Protein AF-0000000072193624 (afdb_homodimer)

InterPro domains:
  IPR036388 Winged helix-like DNA-binding domain superfamily [G3DSA:1.10.10.10] (18-71)
  IPR040523 Siroheme decarboxylase , AsnC-like ligand binding domain [PF17805] (77-156)
  IPR050684 Transcriptional regulator Lrp/AsnC/Siroheme decarboxylase [PTHR43413] (16-146)
  IPR053429 Siroheme decarboxylase AHBA-like [NF040708] (21-163)
  IPR053953 Siroheme decarboxylase NirL-like, HTH domain [PF22451] (21-67)

Solvent-accessible surface area (backbone atoms only — not comparable to full-atom values): 18318 Å² total; per-residue (Å²): 136,82,77,71,76,76,77,68,60,80,75,72,70,79,72,75,78,50,71,66,52,30,52,49,53,47,41,32,43,72,58,44,60,93,53,66,41,32,34,47,53,50,4,62,76,70,74,45,56,34,69,54,42,45,48,48,52,51,48,36,37,74,69,44,42,34,65,41,48,24,43,40,65,34,49,63,82,73,49,33,40,55,31,42,34,33,25,60,65,54,79,94,45,38,69,61,49,51,51,58,54,65,68,36,87,33,44,22,38,30,32,35,29,74,50,84,55,23,38,40,34,32,41,46,24,75,34,71,65,53,42,52,50,52,52,51,48,51,22,67,74,70,70,44,69,68,50,75,36,46,58,78,41,82,77,45,82,52,83,71,71,81,60,66,136,136,82,77,72,79,75,76,69,61,82,75,71,68,81,72,75,78,49,71,67,53,30,53,48,52,48,40,32,42,72,58,43,61,93,54,67,41,34,34,47,52,49,5,60,76,70,74,45,55,35,67,56,41,44,49,49,53,53,47,37,37,74,70,47,43,35,64,41,48,22,42,39,65,34,50,62,83,72,48,35,41,56,32,42,34,32,26,63,66,54,78,93,44,38,68,62,50,50,52,56,52,66,69,36,86,33,44,22,36,30,32,35,31,72,50,84,55,24,38,38,34,32,41,46,23,75,34,71,67,54,41,52,51,52,52,51,48,52,23,68,75,69,70,44,67,68,48,75,36,46,58,78,41,84,75,43,81,51,83,72,72,81,59,65,135

Organism: NCBI:txid901

Radius of gyration: 22.23 Å; Cα contacts (8 Å, |Δi|>4): 524; chains: 2; bounding box: 54×54×79 Å

Nearest PDB structures (foldseek):
  4un1-assembly2_C  TM=6.812E-01  e=2.128E-21  Desulfovibrio desulfuricans
  4ch7-assembly1_A  TM=7.250E-01  e=1.194E-10  Hydrogenobacter thermophilus TK-6
  4czc-assembly1_A  TM=7.190E-01  e=9.393E-10  Hydrogenobacter thermophilus TK-6
  2w29-assembly1_B  TM=8.622E-01  e=6.187E-08  Mycobacterium tuberculosis H37Rv
  2w25-assembly1_B  TM=8.671E-01  e=1.394E-07  Mycobacterium tuberculosis H37Rv

Structure (mmCIF, N/CA/C/O backbone):
data_AF-0000000072193624-model_v1
#
loop_
_entity.id
_entity.type
_entity.pdbx_description
1 polymer 'siroheme decarboxylase'
#
loop_
_atom_site.group_PDB
_atom_site.id
_atom_site.type_symbol
_atom_site.label_atom_id
_atom_site.label_alt_id
_atom_site.label_comp_id
_atom_site.label_asym_id
_atom_site.label_entity_id
_atom_site.label_seq_id
_atom_site.pdbx_PDB_ins_code
_atom_site.Cartn_x
_atom_site.Cartn_y
_atom_site.Cartn_z
_atom_site.occupancy
_atom_site.B_iso_or_equiv
_atom_site.auth_seq_id
_atom_site.auth_comp_id
_atom_site.auth_asym_id
_atom_site.auth_atom_id
_atom_site.pdbx_PDB_model_num
ATOM 1 N N . MET A 1 1 ? -27.578 -12.141 42.188 1 27.95 1 MET A N 1
ATOM 2 C CA . MET A 1 1 ? -27.297 -12.5 40.781 1 27.95 1 MET A CA 1
ATOM 3 C C . MET A 1 1 ? -27.266 -11.266 39.906 1 27.95 1 MET A C 1
ATOM 5 O O . MET A 1 1 ? -28.312 -10.734 39.531 1 27.95 1 MET A O 1
ATOM 9 N N . THR A 1 2 ? -26.578 -10.234 40.094 1 29.28 2 THR A N 1
ATOM 10 C CA . THR A 1 2 ? -26.656 -8.844 39.656 1 29.28 2 THR A CA 1
ATOM 11 C C . THR A 1 2 ? -26.281 -8.727 38.156 1 29.28 2 THR A C 1
ATOM 13 O O . THR A 1 2 ? -25.203 -9.164 37.75 1 29.28 2 THR A O 1
ATOM 16 N N . ASP A 1 3 ? -27.297 -8.664 37.219 1 24.66 3 ASP A N 1
ATOM 17 C CA . ASP A 1 3 ? -27.297 -8.531 35.75 1 24.66 3 ASP A CA 1
ATOM 18 C C . ASP A 1 3 ? -26.5 -7.309 35.312 1 24.66 3 ASP A C 1
ATOM 20 O O . ASP A 1 3 ? -26.812 -6.18 35.719 1 24.66 3 ASP A O 1
ATOM 24 N N . ALA A 1 4 ? -25.25 -7.391 35.344 1 33.31 4 ALA A N 1
ATOM 25 C CA . ALA A 1 4 ? -24.531 -6.203 34.875 1 33.31 4 ALA A CA 1
ATOM 26 C C . ALA A 1 4 ? -25.078 -5.727 33.531 1 33.31 4 ALA A C 1
ATOM 28 O O . ALA A 1 4 ? -25.219 -6.52 32.594 1 33.31 4 ALA A O 1
ATOM 29 N N . PRO A 1 5 ? -25.859 -4.582 33.469 1 32.72 5 PRO A N 1
ATOM 30 C CA . PRO A 1 5 ? -26.453 -4.18 32.219 1 32.72 5 PRO A CA 1
ATOM 31 C C . PRO A 1 5 ? -25.422 -4.066 31.094 1 32.72 5 PRO A C 1
ATOM 33 O O . PRO A 1 5 ? -24.25 -3.789 31.359 1 32.72 5 PRO A O 1
ATOM 36 N N . GLU A 1 6 ? -25.406 -4.938 30.141 1 31.12 6 GLU A N 1
ATOM 37 C CA . GLU A 1 6 ? -24.594 -4.898 28.922 1 31.12 6 GLU A CA 1
ATOM 38 C C . GLU A 1 6 ? -24.609 -3.508 28.297 1 31.12 6 GLU A C 1
ATOM 40 O O . GLU A 1 6 ? -25.688 -2.996 27.938 1 31.12 6 GLU A O 1
ATOM 45 N N . TYR A 1 7 ? -24.062 -2.486 28.891 1 29.36 7 TYR A N 1
ATOM 46 C CA . TYR A 1 7 ? -24.031 -1.152 28.297 1 29.36 7 TYR A CA 1
ATOM 47 C C . TYR A 1 7 ? -23.672 -1.221 26.812 1 29.36 7 TYR A C 1
ATOM 49 O O . TYR A 1 7 ? -22.484 -1.313 26.469 1 29.36 7 TYR A O 1
ATOM 57 N N . CYS A 1 8 ? -24.281 -2.107 26.062 1 29.52 8 CYS A N 1
ATOM 58 C CA . CYS A 1 8 ? -24.172 -1.96 24.625 1 29.52 8 CYS A CA 1
ATOM 59 C C . CYS A 1 8 ? -24.438 -0.523 24.203 1 29.52 8 CYS A C 1
ATOM 61 O O . CYS A 1 8 ? -25.594 -0.084 24.188 1 29.52 8 CYS A O 1
ATOM 63 N N . GLY A 1 9 ? -23.812 0.421 24.703 1 32.12 9 GLY A N 1
ATOM 64 C CA . GLY A 1 9 ? -24.203 1.751 24.266 1 32.12 9 GLY A CA 1
ATOM 65 C C . GLY A 1 9 ? -24.5 1.819 22.781 1 32.12 9 GLY A C 1
ATOM 66 O O . GLY A 1 9 ? -24.156 0.907 22.031 1 32.12 9 GLY A O 1
ATOM 67 N N . PRO A 1 10 ? -25.5 2.605 22.375 1 34.38 10 PRO A N 1
ATOM 68 C CA . PRO A 1 10 ? -25.922 2.689 20.969 1 34.38 10 PRO A CA 1
ATOM 69 C C . PRO A 1 10 ? -24.75 2.697 20 1 34.38 10 PRO A C 1
ATOM 71 O O . PRO A 1 10 ? -23.656 3.162 20.344 1 34.38 10 PRO A O 1
ATOM 74 N N . HIS A 1 11 ? -24.312 1.604 19.391 1 34.12 11 HIS A N 1
ATOM 75 C CA . HIS A 1 11 ? -23.469 1.587 18.203 1 34.12 11 HIS A CA 1
ATOM 76 C C . HIS A 1 11 ? -23.688 2.82 17.344 1 34.12 11 HIS A C 1
ATOM 78 O O . HIS A 1 11 ? -24.688 2.904 16.625 1 34.12 11 HIS A O 1
ATOM 84 N N . THR A 1 12 ? -23.625 4.066 17.75 1 34.41 12 THR A N 1
ATOM 85 C CA . THR A 1 12 ? -23.844 5.188 16.844 1 34.41 12 THR A CA 1
ATOM 86 C C . THR A 1 12 ? -23.438 4.812 15.422 1 34.41 12 THR A C 1
ATOM 88 O O . THR A 1 12 ? -22.359 4.27 15.203 1 34.41 12 THR A O 1
ATOM 91 N N . ALA A 1 13 ? -24.266 4.527 14.445 1 38.69 13 ALA A N 1
ATOM 92 C CA . ALA A 1 13 ? -24.172 4.324 13 1 38.69 13 ALA A CA 1
ATOM 93 C C . ALA A 1 13 ? -22.938 5.023 12.438 1 38.69 13 ALA A C 1
ATOM 95 O O . ALA A 1 13 ? -22.625 6.152 12.828 1 38.69 13 ALA A O 1
ATOM 96 N N . GLN A 1 14 ? -21.734 4.395 12.219 1 52.88 14 GLN A N 1
ATOM 97 C CA . GLN A 1 14 ? -20.672 5 11.445 1 52.88 14 GLN A CA 1
ATOM 98 C C . GLN A 1 14 ? -21.203 6.098 10.523 1 52.88 14 GLN A C 1
ATOM 100 O O . GLN A 1 14 ? -22.078 5.848 9.695 1 52.88 14 GLN A O 1
ATOM 105 N N . GLU A 1 15 ? -21.422 7.238 11.023 1 64.56 15 GLU A N 1
ATOM 106 C CA . GLU A 1 15 ? -21.906 8.383 10.266 1 64.56 15 GLU A CA 1
ATOM 107 C C . GLU A 1 15 ? -21.375 8.359 8.828 1 64.56 15 GLU A C 1
ATOM 109 O O . GLU A 1 15 ? -20.219 8.008 8.594 1 64.56 15 GLU A O 1
ATOM 114 N N . ALA A 1 16 ? -22.297 8.227 7.906 1 79.81 16 ALA A N 1
ATOM 115 C C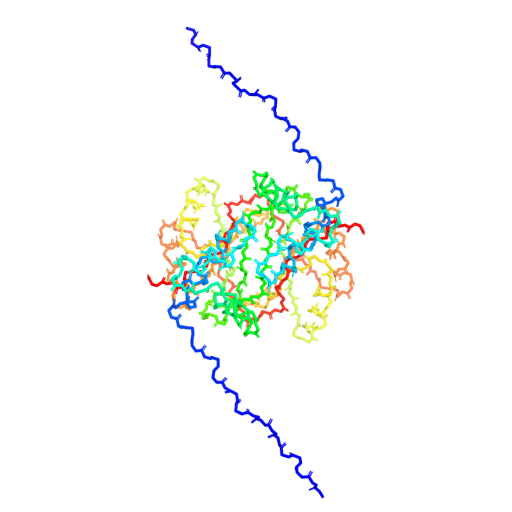A . ALA A 1 16 ? -22.031 8.305 6.473 1 79.81 16 ALA A CA 1
ATOM 116 C C . ALA A 1 16 ? -21.109 9.484 6.148 1 79.81 16 ALA A C 1
ATOM 118 O O . ALA A 1 16 ? -21.141 10.508 6.832 1 79.81 16 ALA A O 1
ATOM 119 N N . LEU A 1 17 ? -20.125 9.266 5.348 1 90.56 17 LEU A N 1
ATOM 120 C CA . LEU A 1 17 ? -19.25 10.336 4.859 1 90.56 17 LEU A CA 1
ATOM 121 C C . LEU A 1 17 ? -20.062 11.406 4.137 1 90.56 17 LEU A C 1
ATOM 123 O O . LEU A 1 17 ? -20.859 11.094 3.244 1 90.56 17 LEU A O 1
ATOM 127 N N . ASP A 1 18 ? -19.969 12.609 4.586 1 93.06 18 ASP A N 1
ATOM 128 C CA . ASP A 1 18 ? -20.625 13.672 3.828 1 93.06 18 ASP A CA 1
ATOM 129 C C . ASP A 1 18 ? -19.75 14.141 2.67 1 93.06 18 ASP A C 1
ATOM 131 O O . ASP A 1 18 ? -18.688 13.562 2.422 1 93.06 18 ASP A O 1
ATOM 135 N N . GLU A 1 19 ? -20.219 15.055 1.934 1 93.75 19 GLU A N 1
ATOM 136 C CA . GLU A 1 19 ? -19.531 15.516 0.73 1 93.75 19 GLU A CA 1
ATOM 137 C C . GLU A 1 19 ? -18.156 16.094 1.066 1 93.75 19 GLU A C 1
ATOM 139 O O . GLU A 1 19 ? -17.188 15.898 0.322 1 93.75 19 GLU A O 1
ATOM 144 N N . THR A 1 20 ? -18.078 16.828 2.133 1 95.5 20 THR A N 1
ATOM 145 C CA . THR A 1 20 ? -16.812 17.422 2.551 1 95.5 20 THR A CA 1
ATOM 146 C C . THR A 1 20 ? -15.789 16.344 2.898 1 95.5 20 THR A C 1
ATOM 148 O O . THR A 1 20 ? -14.625 16.438 2.514 1 95.5 20 THR A O 1
ATOM 151 N N . ASP A 1 21 ? -16.266 15.312 3.617 1 95.19 21 ASP A N 1
ATOM 152 C CA . ASP A 1 21 ? -15.391 14.188 3.941 1 95.19 21 ASP A CA 1
ATOM 153 C C . ASP A 1 21 ? -14.852 13.531 2.674 1 95.19 21 ASP A C 1
ATOM 155 O O . ASP A 1 21 ? -13.664 13.211 2.586 1 95.19 21 ASP A O 1
ATOM 159 N N . ARG A 1 22 ? -15.703 13.344 1.745 1 94.69 22 ARG A N 1
ATOM 160 C CA . ARG A 1 22 ? -15.32 12.68 0.504 1 94.69 22 ARG A CA 1
ATOM 161 C C . ARG A 1 22 ? -14.297 13.516 -0.266 1 94.69 22 ARG A C 1
ATOM 163 O O . ARG A 1 22 ? -13.312 12.977 -0.775 1 94.69 22 ARG A O 1
ATOM 170 N N . ARG A 1 23 ? -14.531 14.758 -0.367 1 94.69 23 ARG A N 1
ATOM 171 C CA . ARG A 1 23 ? -13.586 15.648 -1.03 1 94.69 23 ARG A CA 1
ATOM 172 C C . ARG A 1 23 ? -12.25 15.672 -0.298 1 94.69 23 ARG A C 1
ATOM 174 O O . ARG A 1 23 ? -11.188 15.664 -0.928 1 94.69 23 ARG A O 1
ATOM 181 N N . LEU A 1 24 ? -12.328 15.742 1.007 1 96.12 24 LEU A N 1
ATOM 182 C CA . LEU A 1 24 ? -11.125 15.719 1.836 1 96.12 24 LEU A CA 1
ATOM 183 C C . LEU A 1 24 ? -10.305 14.461 1.563 1 96.12 24 LEU A C 1
ATOM 185 O O . LEU A 1 24 ? -9.086 14.539 1.355 1 96.12 24 LEU A O 1
ATOM 189 N N . LEU A 1 25 ? -10.984 13.336 1.521 1 95.38 25 LEU A N 1
ATOM 190 C CA . LEU A 1 25 ? -10.312 12.062 1.285 1 95.38 25 LEU A CA 1
ATOM 191 C C . LEU A 1 25 ? -9.688 12.023 -0.103 1 95.38 25 LEU A C 1
ATOM 193 O O . LEU A 1 25 ? -8.594 11.484 -0.281 1 95.38 25 LEU A O 1
ATOM 197 N N . ASP A 1 26 ? -10.336 12.641 -1.031 1 93.75 26 ASP A N 1
ATOM 198 C CA . ASP A 1 26 ? -9.805 12.703 -2.391 1 93.75 26 ASP A CA 1
ATOM 199 C C . ASP A 1 26 ? -8.5 13.484 -2.436 1 93.75 26 ASP A C 1
ATOM 201 O O . ASP A 1 26 ? -7.555 13.086 -3.123 1 93.75 26 ASP A O 1
ATOM 205 N N . ILE A 1 27 ? -8.414 14.484 -1.726 1 92.94 27 ILE A N 1
ATOM 206 C CA . ILE A 1 27 ? -7.258 15.367 -1.751 1 92.94 27 ILE A CA 1
ATOM 207 C C . ILE A 1 27 ? -6.121 14.758 -0.941 1 92.94 27 ILE A C 1
ATOM 209 O O . ILE A 1 27 ? -4.984 14.672 -1.42 1 92.94 27 ILE A O 1
ATOM 213 N N . ILE A 1 28 ? -6.43 14.219 0.218 1 94.19 28 ILE A N 1
ATOM 214 C CA . ILE A 1 28 ? -5.391 13.883 1.184 1 94.19 28 ILE A CA 1
ATOM 215 C C . ILE A 1 28 ? -4.699 12.586 0.771 1 94.19 28 ILE A C 1
ATOM 217 O O . ILE A 1 28 ? -3.562 12.328 1.17 1 94.19 28 ILE A O 1
ATOM 221 N N . GLN A 1 29 ? -5.301 11.773 0.023 1 92.19 29 GLN A N 1
ATOM 222 C CA . GLN A 1 29 ? -4.695 10.5 -0.352 1 92.19 29 GLN A CA 1
ATOM 223 C C . GLN A 1 29 ? -3.574 10.703 -1.367 1 92.19 29 GLN A C 1
ATOM 225 O O . GLN A 1 29 ? -2.637 9.906 -1.432 1 92.19 29 GLN A O 1
ATOM 230 N N . THR A 1 30 ? -3.637 11.836 -2.184 1 84.06 30 THR A N 1
ATOM 231 C CA . THR A 1 30 ? -2.684 11.938 -3.283 1 84.06 30 THR A CA 1
ATOM 232 C C . THR A 1 30 ? -1.922 13.258 -3.215 1 84.06 30 THR A C 1
ATOM 234 O O . THR A 1 30 ? -0.839 13.391 -3.789 1 84.06 30 THR A O 1
ATOM 237 N N . ALA A 1 31 ? -2.457 14.203 -2.568 1 84.44 31 ALA A N 1
ATOM 238 C CA . ALA A 1 31 ? -1.885 15.547 -2.656 1 84.44 31 ALA A CA 1
ATOM 239 C C . ALA A 1 31 ? -1.844 16.219 -1.286 1 84.44 31 ALA A C 1
ATOM 241 O O . ALA A 1 31 ? -2.268 17.359 -1.138 1 84.44 31 ALA A O 1
ATOM 242 N N . PHE A 1 32 ? -1.313 15.516 -0.354 1 91.12 32 PHE A N 1
ATOM 243 C CA . PHE A 1 32 ? -1.154 16.172 0.939 1 91.12 32 PHE A CA 1
ATOM 244 C C . PHE A 1 32 ? -0.163 17.328 0.842 1 91.12 32 PHE A C 1
ATOM 246 O O . PHE A 1 32 ? 0.962 17.156 0.371 1 91.12 32 PHE A O 1
ATOM 253 N N . PRO A 1 33 ? -0.519 18.516 1.291 1 92.12 33 PRO A N 1
ATOM 254 C CA . PRO A 1 33 ? 0.322 19.688 1.075 1 92.12 33 PRO A CA 1
ATOM 255 C C . PRO A 1 33 ? 1.653 19.609 1.818 1 92.12 33 PRO A C 1
ATOM 257 O O . PRO A 1 33 ? 1.692 19.188 2.979 1 92.12 33 PRO A O 1
ATOM 260 N N . LEU A 1 34 ? 2.658 20.031 1.133 1 93.75 34 LEU A N 1
ATOM 261 C CA . LEU A 1 34 ? 3.982 20.125 1.734 1 93.75 34 LEU A CA 1
ATOM 262 C C . LEU A 1 34 ? 4.293 21.578 2.129 1 93.75 34 LEU A C 1
ATOM 264 O O . LEU A 1 34 ? 5.219 22.188 1.587 1 93.75 34 LEU A O 1
ATOM 268 N N . THR A 1 35 ? 3.615 22.094 3.059 1 96.44 35 THR A N 1
ATOM 269 C CA . THR A 1 35 ? 3.73 23.438 3.596 1 96.44 35 THR A CA 1
ATOM 270 C C . THR A 1 35 ? 3.73 23.422 5.121 1 96.44 35 THR A C 1
ATOM 272 O O . THR A 1 35 ? 3.379 22.406 5.73 1 96.44 35 THR A O 1
ATOM 275 N N . PRO A 1 36 ? 4.102 24.469 5.75 1 96.19 36 PRO A N 1
ATOM 276 C CA . PRO A 1 36 ? 4.172 24.5 7.215 1 96.19 36 PRO A CA 1
ATOM 277 C C . PRO A 1 36 ? 2.816 24.266 7.875 1 96.19 36 PRO A C 1
ATOM 279 O O . PRO A 1 36 ? 2.752 23.75 8.992 1 96.19 36 PRO A O 1
ATOM 282 N N . ARG A 1 37 ? 1.724 24.672 7.211 1 97.31 37 ARG A N 1
ATOM 283 C CA . ARG A 1 37 ? 0.377 24.5 7.746 1 97.31 37 ARG A CA 1
ATOM 284 C C . ARG A 1 37 ? -0.521 23.781 6.746 1 97.31 37 ARG A C 1
ATOM 286 O O . ARG A 1 37 ? -1.448 24.375 6.195 1 97.31 37 ARG A O 1
ATOM 293 N N . PRO A 1 38 ? -0.348 22.516 6.621 1 96.69 38 PRO A N 1
ATOM 294 C CA . PRO A 1 38 ? -1.054 21.781 5.574 1 96.69 38 PRO A CA 1
ATOM 295 C C . PRO A 1 38 ? -2.564 21.734 5.797 1 96.69 38 PRO A C 1
ATOM 297 O O . PRO A 1 38 ? -3.334 21.719 4.832 1 96.69 38 PRO A O 1
ATOM 300 N N . TYR A 1 39 ? -3.008 21.734 7.023 1 97.5 39 TYR A N 1
ATOM 301 C CA . TYR A 1 39 ? -4.441 21.672 7.277 1 97.5 39 TYR A CA 1
ATOM 302 C C . TYR A 1 39 ? -5.113 23.016 6.961 1 97.5 39 TYR A C 1
ATOM 304 O O . TYR A 1 39 ? -6.297 23.047 6.625 1 97.5 39 TYR A O 1
ATOM 312 N N . ALA A 1 40 ? -4.355 24.078 7.105 1 97.94 40 ALA A N 1
ATOM 313 C CA . ALA A 1 40 ? -4.859 25.359 6.617 1 97.94 40 ALA A CA 1
ATOM 314 C C . ALA A 1 40 ? -5.059 25.344 5.102 1 97.94 40 ALA A C 1
ATOM 316 O O . ALA A 1 40 ? -6.074 25.812 4.594 1 97.94 40 ALA A O 1
ATOM 317 N N . ASP A 1 41 ? -4.121 24.812 4.406 1 97.31 41 ASP A N 1
ATOM 318 C CA . ASP A 1 41 ? -4.23 24.672 2.959 1 97.31 41 ASP A CA 1
ATOM 319 C C . ASP A 1 41 ? -5.418 23.781 2.58 1 97.31 41 ASP A C 1
ATOM 321 O O . ASP A 1 41 ? -6.168 24.109 1.657 1 97.31 41 ASP A O 1
ATOM 325 N N . LEU A 1 42 ? -5.578 22.688 3.277 1 96.31 42 LEU A N 1
ATOM 326 C CA . LEU A 1 42 ? -6.719 21.812 3.059 1 96.31 42 LEU A CA 1
ATOM 327 C C . LEU A 1 42 ? -8.031 22.547 3.285 1 96.31 42 LEU A C 1
ATOM 329 O O . LEU A 1 42 ? -8.977 22.406 2.508 1 96.31 42 LEU A O 1
ATOM 333 N N . GLY A 1 43 ? -8.031 23.266 4.395 1 97.5 43 GLY A N 1
ATOM 334 C CA . GLY A 1 43 ? -9.211 24.062 4.66 1 97.5 43 GLY A CA 1
ATOM 335 C C . GLY A 1 43 ? -9.562 25 3.514 1 97.5 43 GLY A C 1
ATOM 336 O O . GLY A 1 43 ? -10.727 25.094 3.119 1 97.5 43 GLY A O 1
ATOM 337 N N . THR A 1 44 ? -8.562 25.672 2.965 1 97.56 44 THR A N 1
ATOM 338 C CA . THR A 1 44 ? -8.758 26.594 1.848 1 97.56 44 THR A CA 1
ATOM 339 C C . THR A 1 44 ? -9.32 25.844 0.635 1 97.56 44 THR A C 1
ATOM 341 O O . THR A 1 44 ? -10.273 26.312 0.006 1 97.56 44 THR A O 1
ATOM 344 N N . LEU A 1 45 ? -8.828 24.719 0.329 1 95.69 45 LEU A N 1
ATOM 345 C CA . LEU A 1 45 ? -9.25 23.938 -0.819 1 95.69 45 LEU A CA 1
ATOM 346 C C . LEU A 1 45 ? -10.68 23.438 -0.645 1 95.69 45 LEU A C 1
ATOM 348 O O . LEU A 1 45 ? -11.422 23.312 -1.623 1 95.69 45 LEU A O 1
ATOM 352 N N . LEU A 1 46 ? -11.078 23.203 0.572 1 96.5 46 LEU A N 1
ATOM 353 C CA . LEU A 1 46 ? -12.383 22.625 0.858 1 96.5 46 LEU A CA 1
ATOM 354 C C . LEU A 1 46 ? -13.406 23.703 1.182 1 96.5 46 LEU A C 1
ATOM 356 O O . LEU A 1 46 ? -14.609 23.422 1.241 1 96.5 46 LEU A O 1
ATOM 360 N N . GLY A 1 47 ? -12.961 24.891 1.417 1 97.5 47 GLY A N 1
ATOM 361 C CA . GLY A 1 47 ? -13.859 25.969 1.797 1 97.5 47 GLY A CA 1
ATOM 362 C C . GLY A 1 47 ? -14.297 25.906 3.248 1 97.5 47 GLY A C 1
ATOM 363 O O . GLY A 1 47 ? -15.445 26.219 3.572 1 97.5 47 GLY A O 1
ATOM 364 N N . ILE A 1 48 ? -13.406 25.391 4.102 1 98.06 48 ILE A N 1
ATOM 365 C CA . ILE A 1 48 ? -13.695 25.297 5.527 1 98.06 48 ILE A CA 1
ATOM 366 C C . ILE A 1 48 ? -12.516 25.828 6.336 1 98.06 48 ILE A C 1
ATOM 368 O O . ILE A 1 48 ? -11.406 25.953 5.812 1 98.06 48 ILE A O 1
ATOM 372 N N . PRO A 1 49 ? -12.789 26.172 7.625 1 98.19 49 PRO A N 1
ATOM 373 C CA . PRO A 1 49 ? -11.68 26.625 8.477 1 98.19 49 PRO A CA 1
ATOM 374 C C . PRO A 1 49 ? -10.633 25.547 8.711 1 98.19 49 PRO A C 1
ATOM 376 O O . PRO A 1 49 ? -10.953 24.359 8.664 1 98.19 49 PRO A O 1
ATOM 379 N N . GLU A 1 50 ? -9.453 25.953 8.977 1 98 50 GLU A N 1
ATOM 380 C CA . GLU A 1 50 ? -8.352 25.047 9.266 1 98 50 GLU A CA 1
ATOM 381 C C . GLU A 1 50 ? -8.719 24.062 10.375 1 98 50 GLU A C 1
ATOM 383 O O . GLU A 1 50 ? -8.469 22.859 10.258 1 98 50 GLU A O 1
ATOM 388 N N . GLU A 1 51 ? -9.258 24.562 11.438 1 97.94 51 GLU A N 1
ATOM 389 C CA . GLU A 1 51 ? -9.594 23.734 12.594 1 97.94 51 GLU A CA 1
ATOM 390 C C . GLU A 1 51 ? -10.57 22.625 12.219 1 97.94 51 GLU A C 1
ATOM 392 O O . GLU A 1 51 ? -10.445 21.5 12.711 1 97.94 51 GLU A O 1
ATOM 397 N N . GLU A 1 52 ? -11.469 22.969 11.398 1 98 52 GLU A N 1
ATOM 398 C CA . GLU A 1 52 ? -12.438 21.969 10.969 1 98 52 GLU A CA 1
ATOM 399 C C . GLU A 1 52 ? -11.781 20.906 10.086 1 98 52 GLU A C 1
ATOM 401 O O . GLU A 1 52 ? -12.086 19.719 10.219 1 98 52 GLU A O 1
ATOM 406 N N . ALA A 1 53 ? -10.961 21.344 9.148 1 97.75 53 ALA A N 1
ATOM 407 C CA . ALA A 1 53 ? -10.242 20.391 8.305 1 97.75 53 ALA A CA 1
ATOM 408 C C . ALA A 1 53 ? -9.453 19.391 9.156 1 97.75 53 ALA A C 1
ATOM 410 O O . ALA A 1 53 ? -9.516 18.188 8.93 1 97.75 53 ALA A O 1
ATOM 411 N N . LEU A 1 54 ? -8.75 19.938 10.148 1 97.75 54 LEU A N 1
ATOM 412 C CA . LEU A 1 54 ? -7.945 19.109 11.031 1 97.75 54 LEU A CA 1
ATOM 413 C C . LEU A 1 54 ? -8.828 18.156 11.828 1 97.75 54 LEU A C 1
ATOM 415 O O . LEU A 1 54 ? -8.508 16.969 11.945 1 97.75 54 LEU A O 1
ATOM 419 N N . GLU A 1 55 ? -9.852 18.609 12.344 1 97.75 55 GLU A N 1
ATOM 420 C CA . GLU A 1 55 ? -10.758 17.781 13.133 1 97.75 55 GLU A CA 1
ATOM 421 C C . GLU A 1 55 ? -11.367 16.672 12.297 1 97.75 55 GLU A C 1
ATOM 423 O O . GLU A 1 55 ? -11.555 15.547 12.773 1 97.75 55 GLU A O 1
ATOM 428 N N . ARG A 1 56 ? -11.688 16.984 11.117 1 97.38 56 ARG A N 1
ATOM 429 C CA . ARG A 1 56 ? -12.258 15.977 10.234 1 97.38 56 ARG A CA 1
ATOM 430 C C . ARG A 1 56 ? -11.234 14.883 9.93 1 97.38 56 ARG A C 1
ATOM 432 O O . ARG A 1 56 ? -11.578 13.695 9.914 1 97.38 56 ARG A O 1
ATOM 439 N N . VAL A 1 57 ? -10.023 15.266 9.672 1 96.5 57 VAL A N 1
ATOM 440 C CA . VAL A 1 57 ? -8.977 14.273 9.461 1 96.5 57 VAL A CA 1
ATOM 441 C C . VAL A 1 57 ? -8.836 13.398 10.703 1 96.5 57 VAL A C 1
ATOM 443 O O . VAL A 1 57 ? -8.766 12.172 10.602 1 96.5 57 VAL A O 1
ATOM 446 N N . ARG A 1 58 ? -8.805 14.016 11.859 1 96.75 58 ARG A N 1
ATOM 447 C CA . ARG A 1 58 ? -8.695 13.281 13.117 1 96.75 58 ARG A CA 1
ATOM 448 C C . ARG A 1 58 ? -9.875 12.328 13.297 1 96.75 58 ARG A C 1
ATOM 450 O O . ARG A 1 58 ? -9.688 11.18 13.719 1 96.75 58 ARG A O 1
ATOM 457 N N . SER A 1 59 ? -11.008 12.812 12.992 1 96.62 59 SER A N 1
ATOM 458 C CA . SER A 1 59 ? -12.219 12.008 13.109 1 96.62 59 SER A CA 1
ATOM 459 C C . SER A 1 59 ? -12.172 10.805 12.18 1 96.62 59 SER A C 1
ATOM 461 O O . SER A 1 59 ? -12.5 9.688 12.594 1 96.62 59 SER A O 1
ATOM 463 N N . LEU A 1 60 ? -11.781 11.055 10.945 1 96 60 LEU A N 1
ATOM 464 C CA . LEU A 1 60 ? -11.688 9.977 9.961 1 96 60 LEU A CA 1
ATOM 465 C C . LEU A 1 60 ? -10.641 8.953 10.383 1 96 60 LEU A C 1
ATOM 467 O O . LEU A 1 60 ? -10.789 7.762 10.102 1 96 60 LEU A O 1
ATOM 471 N N . ARG A 1 61 ? -9.609 9.391 11 1 94.88 61 ARG A N 1
ATOM 472 C CA . ARG A 1 61 ? -8.594 8.492 11.555 1 94.88 61 ARG A CA 1
ATOM 473 C C . ARG A 1 61 ? -9.164 7.68 12.711 1 94.88 61 ARG A C 1
ATOM 475 O O . ARG A 1 61 ? -8.969 6.461 12.773 1 94.88 61 ARG A O 1
ATOM 482 N N . GLU A 1 62 ? -9.859 8.297 13.633 1 94.44 62 GLU A N 1
ATOM 483 C CA . GLU A 1 62 ? -10.453 7.641 14.789 1 94.44 62 GLU A CA 1
ATOM 484 C C . GLU A 1 62 ? -11.469 6.586 14.367 1 94.44 62 GLU A C 1
ATOM 486 O O . GLU A 1 62 ? -11.586 5.535 15 1 94.44 62 GLU A O 1
ATOM 491 N N . ARG A 1 63 ? -12.156 6.961 13.305 1 94.06 63 ARG A N 1
ATOM 492 C CA . ARG A 1 63 ? -13.156 6.039 12.781 1 94.06 63 ARG A CA 1
ATOM 493 C C . ARG A 1 63 ? -12.5 4.934 11.953 1 94.06 63 ARG A C 1
ATOM 495 O O . ARG A 1 63 ? -13.188 4.059 11.422 1 94.06 63 ARG A O 1
ATOM 502 N N . ARG A 1 64 ? -11.188 5 11.719 1 93.31 64 ARG A N 1
ATOM 503 C CA . ARG A 1 64 ? -10.359 4 11.055 1 93.31 64 ARG A CA 1
ATOM 504 C C . ARG A 1 64 ? -10.633 3.969 9.555 1 93.31 64 ARG A C 1
ATOM 506 O O . ARG A 1 64 ? -10.414 2.949 8.898 1 93.31 64 ARG A O 1
ATOM 513 N N . ILE A 1 65 ? -11.266 5.023 9.078 1 94.44 65 ILE A N 1
ATOM 514 C CA . ILE A 1 65 ? -11.359 5.184 7.633 1 94.44 65 ILE A CA 1
ATOM 515 C C . ILE A 1 65 ? -9.977 5.484 7.059 1 94.44 65 ILE A C 1
ATOM 517 O O . ILE A 1 65 ? -9.562 4.871 6.07 1 94.44 65 ILE A O 1
ATOM 521 N N . ILE A 1 66 ? -9.367 6.473 7.676 1 94.06 66 ILE A N 1
ATOM 522 C CA . ILE A 1 66 ? -7.941 6.656 7.422 1 94.06 66 ILE A CA 1
ATOM 523 C C . ILE A 1 66 ? -7.133 5.684 8.281 1 94.06 66 ILE A C 1
ATOM 525 O O . ILE A 1 66 ? -7.117 5.797 9.508 1 94.06 66 ILE A O 1
ATOM 529 N N . ARG A 1 67 ? -6.496 4.824 7.648 1 92.38 67 ARG A N 1
ATOM 530 C CA . ARG A 1 67 ? -5.684 3.846 8.367 1 92.38 67 ARG A CA 1
ATOM 531 C C . ARG A 1 67 ? -4.375 4.465 8.844 1 92.38 67 ARG A C 1
ATOM 533 O O . ARG A 1 67 ? -3.93 4.207 9.961 1 92.38 67 ARG A O 1
ATOM 540 N N . ARG A 1 68 ? -3.828 5.203 7.973 1 92 68 ARG A N 1
ATOM 541 C CA . ARG A 1 68 ? -2.537 5.824 8.25 1 92 68 ARG A CA 1
ATOM 542 C C . ARG A 1 68 ? -2.381 7.125 7.469 1 92 68 ARG A C 1
ATOM 544 O O . ARG A 1 68 ? -2.893 7.254 6.355 1 92 68 ARG A O 1
ATOM 551 N N . LEU A 1 69 ? -1.823 8.094 8.148 1 91.88 69 LEU A N 1
ATOM 552 C CA . LEU A 1 69 ? -1.356 9.289 7.461 1 91.88 69 LEU A CA 1
ATOM 553 C C . LEU A 1 69 ? 0.167 9.367 7.477 1 91.88 69 LEU A C 1
ATOM 555 O O . LEU A 1 69 ? 0.777 9.43 8.547 1 91.88 69 LEU A O 1
ATOM 559 N N . GLY A 1 70 ? 0.781 9.211 6.363 1 91.31 70 GLY A N 1
ATOM 560 C CA . GLY A 1 70 ? 2.234 9.227 6.324 1 91.31 70 GLY A CA 1
ATOM 561 C C . GLY A 1 70 ? 2.795 9.062 4.922 1 91.31 70 GLY A C 1
ATOM 562 O O . GLY A 1 70 ? 2.08 9.25 3.938 1 91.31 70 GLY A O 1
ATOM 563 N N . ALA A 1 71 ? 4.047 8.828 4.922 1 93.12 71 ALA A N 1
ATOM 564 C CA . ALA A 1 71 ? 4.754 8.75 3.648 1 93.12 71 ALA A CA 1
ATOM 565 C C . ALA A 1 71 ? 4.855 7.312 3.156 1 93.12 71 ALA A C 1
ATOM 567 O O . ALA A 1 71 ? 5.074 6.395 3.949 1 93.12 71 ALA A O 1
ATOM 568 N N . ASN A 1 72 ? 4.629 7.148 1.927 1 93.56 72 ASN A N 1
ATOM 569 C CA . ASN A 1 72 ? 4.922 5.91 1.212 1 93.56 72 ASN A CA 1
ATOM 570 C C . ASN A 1 72 ? 6.246 5.996 0.458 1 93.56 72 ASN A C 1
ATOM 572 O O . ASN A 1 72 ? 6.555 7.023 -0.15 1 93.56 72 ASN A O 1
ATOM 576 N N . PHE A 1 73 ? 6.98 4.914 0.503 1 94.25 73 PHE A N 1
ATOM 577 C CA . PHE A 1 73 ? 8.328 4.961 -0.046 1 94.25 73 PHE A CA 1
ATOM 578 C C . PHE A 1 73 ? 8.422 4.141 -1.328 1 94.25 73 PHE A C 1
ATOM 580 O O . PHE A 1 73 ? 7.578 3.273 -1.577 1 94.25 73 PHE A O 1
ATOM 587 N N . GLN A 1 74 ? 9.391 4.57 -2.053 1 92.81 74 GLN A N 1
ATOM 588 C CA . GLN A 1 74 ? 9.891 3.684 -3.1 1 92.81 74 GLN A CA 1
ATOM 589 C C . GLN A 1 74 ? 10.898 2.686 -2.541 1 92.81 74 GLN A C 1
ATOM 591 O O . GLN A 1 74 ? 12.094 2.982 -2.455 1 92.81 74 GLN A O 1
ATOM 596 N N . SER A 1 75 ? 10.414 1.569 -2.23 1 91.38 75 SER A N 1
ATOM 597 C CA . SER A 1 75 ? 11.203 0.606 -1.469 1 91.38 75 SER A CA 1
ATOM 598 C C . SER A 1 75 ? 12.5 0.256 -2.193 1 91.38 75 SER A C 1
ATOM 600 O O . SER A 1 75 ? 13.539 0.082 -1.561 1 91.38 75 SER A O 1
ATOM 602 N N . GLY A 1 76 ? 12.461 0.163 -3.504 1 90.25 76 GLY A N 1
ATOM 603 C CA . GLY A 1 76 ? 13.648 -0.1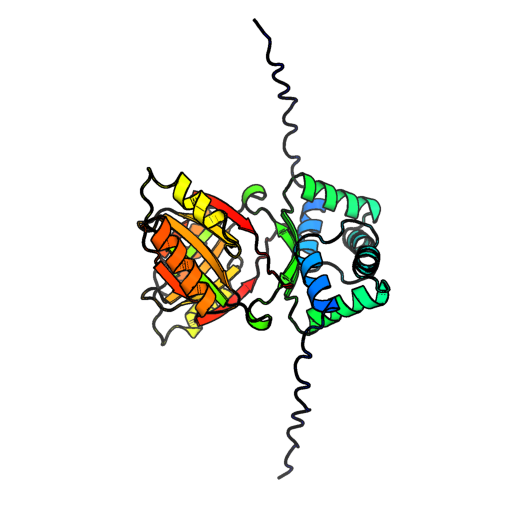56 -4.277 1 90.25 76 GLY A CA 1
ATOM 604 C C . GLY A 1 76 ? 14.773 0.852 -4.094 1 90.25 76 GLY A C 1
ATOM 605 O O . GLY A 1 76 ? 15.945 0.479 -4.027 1 90.25 76 GLY A O 1
ATOM 606 N N . LYS A 1 77 ? 14.422 2.051 -4.035 1 90.38 77 LYS A N 1
ATOM 607 C CA . LYS A 1 77 ? 15.414 3.113 -3.871 1 90.38 77 LYS A CA 1
ATOM 608 C C . LYS A 1 77 ? 16.047 3.062 -2.484 1 90.38 77 LYS A C 1
ATOM 610 O O . LYS A 1 77 ? 17.094 3.664 -2.258 1 90.38 77 LYS A O 1
ATOM 615 N N . LEU A 1 78 ? 15.422 2.365 -1.623 1 91.12 78 LEU A N 1
ATOM 616 C CA . LEU A 1 78 ? 15.93 2.238 -0.263 1 91.12 78 LEU A CA 1
ATOM 617 C C . LEU A 1 78 ? 16.672 0.917 -0.081 1 91.12 78 LEU A C 1
ATOM 619 O O . LEU A 1 78 ? 17.125 0.605 1.02 1 91.12 78 LEU A O 1
ATOM 623 N N . GLY A 1 79 ? 16.688 0.146 -1.157 1 89.94 79 GLY A N 1
ATOM 624 C CA . GLY A 1 79 ? 17.453 -1.091 -1.14 1 89.94 79 GLY A CA 1
ATOM 625 C C . GLY A 1 79 ? 16.625 -2.297 -0.731 1 89.94 79 GLY A C 1
ATOM 626 O O . GLY A 1 79 ? 17.156 -3.396 -0.58 1 89.94 79 GLY A O 1
ATOM 627 N N . PHE A 1 80 ? 15.406 -2.064 -0.545 1 93 80 PHE A N 1
ATOM 628 C CA . PHE A 1 80 ? 14.547 -3.172 -0.151 1 93 80 PHE A CA 1
ATOM 629 C C . PHE A 1 80 ? 14.102 -3.973 -1.37 1 93 80 PHE A C 1
ATOM 631 O O . PHE A 1 80 ? 14.039 -3.438 -2.479 1 93 80 PHE A O 1
ATOM 638 N N . VAL A 1 81 ? 13.82 -5.25 -1.128 1 94.06 81 VAL A N 1
ATOM 639 C CA . VAL A 1 81 ? 13.234 -6.129 -2.137 1 94.06 81 VAL A CA 1
ATOM 640 C C . VAL A 1 81 ? 11.883 -6.652 -1.652 1 94.06 81 VAL A C 1
ATOM 642 O O . VAL A 1 81 ? 11.656 -6.762 -0.446 1 94.06 81 VAL A O 1
ATOM 645 N N . SER A 1 82 ? 11.039 -6.914 -2.59 1 93.88 82 SER A N 1
ATOM 646 C CA . SER A 1 82 ? 9.695 -7.379 -2.264 1 93.88 82 SER A CA 1
ATOM 647 C C . SER A 1 82 ? 9.359 -8.664 -3.012 1 93.88 82 SER A C 1
ATOM 649 O O . SER A 1 82 ? 9.828 -8.875 -4.133 1 93.88 82 SER A O 1
ATOM 651 N N . THR A 1 83 ? 8.609 -9.531 -2.391 1 97.31 83 THR A N 1
ATOM 652 C CA . THR A 1 83 ? 8.117 -10.742 -3.043 1 97.31 83 THR A CA 1
ATOM 653 C C . THR A 1 83 ? 6.68 -11.031 -2.621 1 97.31 83 THR A C 1
ATOM 655 O O . THR A 1 83 ? 6.25 -10.633 -1.539 1 97.31 83 THR A O 1
ATOM 658 N N . LEU A 1 84 ? 5.969 -11.641 -3.516 1 98.44 84 LEU A N 1
ATOM 659 C CA . LEU A 1 84 ? 4.664 -12.227 -3.236 1 98.44 84 LEU A CA 1
ATOM 660 C C . LEU A 1 84 ? 4.801 -13.703 -2.885 1 98.44 84 LEU A C 1
ATOM 662 O O . LEU A 1 84 ? 5.508 -14.453 -3.566 1 98.44 84 LEU A O 1
ATOM 666 N N . CYS A 1 85 ? 4.102 -14.07 -1.821 1 98.62 85 CYS A N 1
ATOM 667 C CA . CYS A 1 85 ? 4.203 -15.445 -1.344 1 98.62 85 CYS A CA 1
ATOM 668 C C . CYS A 1 85 ? 2.826 -16.078 -1.212 1 98.62 85 CYS A C 1
ATOM 670 O O . CYS A 1 85 ? 1.838 -15.391 -0.962 1 98.62 85 CYS A O 1
ATOM 672 N N . ALA A 1 86 ? 2.85 -17.359 -1.347 1 98.62 86 ALA A N 1
ATOM 673 C CA . ALA A 1 86 ? 1.623 -18.125 -1.15 1 98.62 86 ALA A CA 1
ATOM 674 C C . ALA A 1 86 ? 1.908 -19.438 -0.422 1 98.62 86 ALA A C 1
ATOM 676 O O . ALA A 1 86 ? 3.006 -19.984 -0.531 1 98.62 86 ALA A O 1
ATOM 677 N N . ALA A 1 87 ? 0.928 -19.906 0.29 1 98.75 87 ALA A N 1
ATOM 678 C CA . ALA A 1 87 ? 1.034 -21.188 0.997 1 98.75 87 ALA A CA 1
ATOM 679 C C . ALA A 1 87 ? -0.301 -21.922 0.998 1 98.75 87 ALA A C 1
ATOM 681 O O . ALA A 1 87 ? -1.363 -21.297 0.986 1 98.75 87 ALA A O 1
ATOM 682 N N . LYS A 1 88 ? -0.187 -23.219 0.907 1 98.62 88 LYS A N 1
ATOM 683 C CA . LYS A 1 88 ? -1.331 -24.094 1.148 1 98.62 88 LYS A CA 1
ATOM 684 C C . LYS A 1 88 ? -1.42 -24.5 2.619 1 98.62 88 LYS A C 1
ATOM 686 O O . LYS A 1 88 ? -0.713 -25.406 3.066 1 98.62 88 LYS A O 1
ATOM 691 N N . VAL A 1 89 ? -2.34 -23.828 3.293 1 98.62 89 VAL A N 1
ATOM 692 C CA . VAL A 1 89 ? -2.385 -24.031 4.738 1 98.62 89 VAL A CA 1
ATOM 693 C C . VAL A 1 89 ? -3.627 -24.828 5.113 1 98.62 89 VAL A C 1
ATOM 695 O O . VAL A 1 89 ? -4.754 -24.422 4.816 1 98.62 89 VAL A O 1
ATOM 698 N N . PRO A 1 90 ? -3.418 -25.969 5.734 1 98 90 PRO A N 1
ATOM 699 C CA . PRO A 1 90 ? -4.582 -26.703 6.234 1 98 90 PRO A CA 1
ATOM 700 C C . PRO A 1 90 ? -5.41 -25.906 7.227 1 98 90 PRO A C 1
ATOM 702 O O . PRO A 1 90 ? -4.863 -25.094 7.988 1 98 90 PRO A O 1
ATOM 705 N N . GLU A 1 91 ? -6.652 -26.203 7.23 1 96.44 91 GLU A N 1
ATOM 706 C CA . GLU A 1 91 ? -7.582 -25.453 8.07 1 96.44 91 GLU A CA 1
ATOM 707 C C . GLU A 1 91 ? -7.191 -25.547 9.539 1 96.44 91 GLU A C 1
ATOM 709 O O . GLU A 1 91 ? -7.266 -24.547 10.266 1 96.44 91 GLU A O 1
ATOM 714 N N . ASP A 1 92 ? -6.773 -26.641 9.984 1 97.5 92 ASP A N 1
ATOM 715 C CA . ASP A 1 92 ? -6.48 -26.859 11.398 1 97.5 92 ASP A CA 1
ATOM 716 C C . ASP A 1 92 ? -5.16 -26.203 11.797 1 97.5 92 ASP A C 1
ATOM 718 O O . ASP A 1 92 ? -4.816 -26.172 12.984 1 97.5 92 ASP A O 1
ATOM 722 N N . ARG A 1 93 ? -4.461 -25.656 10.82 1 97.88 93 ARG A N 1
ATOM 723 C CA . ARG A 1 93 ? -3.186 -25 11.109 1 97.88 93 ARG A CA 1
ATOM 724 C C . ARG A 1 93 ? -3.234 -23.516 10.758 1 97.88 93 ARG A C 1
ATOM 726 O O . ARG A 1 93 ? -2.23 -22.812 10.875 1 97.88 93 ARG A O 1
ATOM 733 N N . MET A 1 94 ? -4.328 -23.062 10.406 1 97.62 94 MET A N 1
ATOM 734 C CA . MET A 1 94 ? -4.512 -21.719 9.859 1 97.62 94 MET A CA 1
ATOM 735 C C . MET A 1 94 ? -4.141 -20.656 10.891 1 97.62 94 MET A C 1
ATOM 737 O O . MET A 1 94 ? -3.34 -19.766 10.602 1 97.62 94 MET A O 1
ATOM 741 N N . GLU A 1 95 ? -4.645 -20.781 12.031 1 97.25 95 GLU A N 1
ATOM 742 C CA . GLU A 1 95 ? -4.426 -19.766 13.062 1 97.25 95 GLU A CA 1
ATOM 743 C C . GLU A 1 95 ? -2.949 -19.656 13.422 1 97.25 95 GLU A C 1
ATOM 745 O O . GLU A 1 95 ? -2.402 -18.547 13.492 1 97.25 95 GLU A O 1
ATOM 750 N N . ASP A 1 96 ? -2.316 -20.75 13.625 1 97.25 96 ASP A N 1
ATOM 751 C CA . ASP A 1 96 ? -0.905 -20.781 14 1 97.25 96 ASP A CA 1
ATOM 752 C C . ASP A 1 96 ? -0.031 -20.219 12.883 1 97.25 96 ASP A C 1
ATOM 754 O O . ASP A 1 96 ? 0.906 -19.453 13.133 1 97.25 96 ASP A O 1
ATOM 758 N N . PHE A 1 97 ? -0.384 -20.672 11.719 1 98.38 97 PHE A N 1
ATOM 759 C CA . PHE A 1 97 ? 0.393 -20.203 10.578 1 98.38 97 PHE A CA 1
ATOM 760 C C . PHE A 1 97 ? 0.289 -18.688 10.43 1 98.38 97 PHE A C 1
ATOM 762 O O . PHE A 1 97 ? 1.304 -18 10.305 1 98.38 97 PHE A O 1
ATOM 769 N N . VAL A 1 98 ? -0.858 -18.172 10.461 1 98.25 98 VAL A N 1
ATOM 770 C CA . VAL A 1 98 ? -1.105 -16.75 10.289 1 98.25 98 VAL A CA 1
ATOM 771 C C . VAL A 1 98 ? -0.424 -15.961 11.406 1 98.25 98 VAL A C 1
ATOM 773 O O . VAL A 1 98 ? 0.203 -14.93 11.164 1 98.25 98 VAL A O 1
ATOM 776 N N . ARG A 1 99 ? -0.508 -16.453 12.586 1 97.19 99 ARG A N 1
ATOM 777 C CA . ARG A 1 99 ? 0.138 -15.805 13.719 1 97.19 99 ARG A CA 1
ATOM 778 C C . ARG A 1 99 ? 1.647 -15.727 13.523 1 97.19 99 ARG A C 1
ATOM 780 O O . ARG A 1 99 ? 2.252 -14.672 13.742 1 97.19 99 ARG A O 1
ATOM 787 N N . ASP A 1 100 ? 2.23 -16.766 13.086 1 96.5 100 ASP A N 1
ATOM 788 C CA . ASP A 1 100 ? 3.676 -16.844 12.891 1 96.5 100 ASP A CA 1
ATOM 789 C C . ASP A 1 100 ? 4.121 -15.875 11.789 1 96.5 100 ASP A C 1
ATOM 791 O O . ASP A 1 100 ? 5.082 -15.125 11.969 1 96.5 100 ASP A O 1
ATOM 795 N N . VAL A 1 101 ? 3.428 -15.953 10.711 1 97.69 101 VAL A N 1
ATOM 796 C CA . VAL A 1 101 ? 3.777 -15.125 9.562 1 97.69 101 VAL A CA 1
ATOM 797 C C . VAL A 1 101 ? 3.578 -13.648 9.914 1 97.69 101 VAL A C 1
ATOM 799 O O . VAL A 1 101 ? 4.465 -12.828 9.68 1 97.69 101 VAL A O 1
ATOM 802 N N . ASN A 1 102 ? 2.51 -13.367 10.562 1 96.88 102 ASN A N 1
ATOM 803 C CA . ASN A 1 102 ? 2.16 -11.984 10.852 1 96.88 102 ASN A CA 1
ATOM 804 C C . ASN A 1 102 ? 3.082 -11.375 11.906 1 96.88 102 ASN A C 1
ATOM 806 O O . ASN A 1 102 ? 3.186 -10.156 12.016 1 96.88 102 ASN A O 1
ATOM 810 N N . ALA A 1 103 ? 3.754 -12.18 12.664 1 94.69 103 ALA A N 1
ATOM 811 C CA . ALA A 1 103 ? 4.633 -11.703 13.727 1 94.69 103 ALA A CA 1
ATOM 812 C C . ALA A 1 103 ? 5.957 -11.203 13.156 1 94.69 103 ALA A C 1
ATOM 814 O O . ALA A 1 103 ? 6.715 -10.516 13.852 1 94.69 103 ALA A O 1
ATOM 815 N N . ARG A 1 104 ? 6.277 -11.555 11.961 1 93.19 104 ARG A N 1
ATOM 816 C CA . ARG A 1 104 ? 7.562 -11.211 11.367 1 93.19 104 ARG A CA 1
ATOM 817 C C . ARG A 1 104 ? 7.547 -9.789 10.812 1 93.19 104 ARG A C 1
ATOM 819 O O . ARG A 1 104 ? 6.633 -9.414 10.07 1 93.19 104 ARG A O 1
ATOM 826 N N . PRO A 1 105 ? 8.82 -9.336 11.195 1 88 105 PRO A N 1
ATOM 827 C CA . PRO A 1 105 ? 8.938 -8 10.594 1 88 105 PRO A CA 1
ATOM 828 C C . PRO A 1 105 ? 9.094 -8.055 9.078 1 88 105 PRO A C 1
ATOM 830 O O . PRO A 1 105 ? 9.641 -9.016 8.539 1 88 105 PRO A O 1
ATOM 833 N N . GLY A 1 106 ? 8.414 -7.391 8.305 1 93.69 106 GLY A N 1
ATOM 834 C CA . GLY A 1 106 ? 8.531 -7.301 6.855 1 93.69 106 GLY A CA 1
ATOM 835 C C . GLY A 1 106 ? 7.285 -7.77 6.129 1 93.69 106 GLY A C 1
ATOM 836 O O . GLY A 1 106 ? 7.102 -7.477 4.945 1 93.69 106 GLY A O 1
ATOM 837 N N . ILE A 1 107 ? 6.645 -8.695 6.906 1 97.06 107 ILE A N 1
ATOM 838 C CA . ILE A 1 107 ? 5.363 -9.062 6.312 1 97.06 107 ILE A CA 1
ATOM 839 C C . ILE A 1 107 ? 4.426 -7.859 6.32 1 97.06 107 ILE A C 1
ATOM 841 O O . ILE A 1 107 ? 4.137 -7.297 7.375 1 97.06 107 ILE A O 1
ATOM 845 N N . THR A 1 108 ? 3.947 -7.531 5.113 1 95.06 108 THR A N 1
ATOM 846 C CA . THR A 1 108 ? 3.207 -6.277 5.02 1 95.06 108 THR A CA 1
ATOM 847 C C . THR A 1 108 ? 1.732 -6.543 4.727 1 95.06 108 THR A C 1
ATOM 849 O O . THR A 1 108 ? 0.869 -5.746 5.102 1 95.06 108 THR A O 1
ATOM 852 N N . HIS A 1 109 ? 1.446 -7.535 3.979 1 96.44 109 HIS A N 1
ATOM 853 C CA . HIS A 1 109 ? 0.101 -7.977 3.625 1 96.44 109 HIS A CA 1
ATOM 854 C C . HIS A 1 109 ? -0.076 -9.469 3.881 1 96.44 109 HIS A C 1
ATOM 856 O O . HIS A 1 109 ? 0.881 -10.242 3.768 1 96.44 109 HIS A O 1
ATOM 862 N N . ASN A 1 110 ? -1.309 -9.773 4.254 1 98.25 110 ASN A N 1
ATOM 863 C CA . ASN A 1 110 ? -1.665 -11.18 4.41 1 98.25 110 ASN A CA 1
ATOM 864 C C . ASN A 1 110 ? -3.168 -11.398 4.254 1 98.25 110 ASN A C 1
ATOM 866 O O . ASN A 1 110 ? -3.963 -10.812 4.992 1 98.25 110 ASN A O 1
ATOM 870 N N . TYR A 1 111 ? -3.457 -12.242 3.309 1 97.81 111 TYR A N 1
ATOM 871 C CA . TYR A 1 111 ? -4.852 -12.461 2.941 1 97.81 111 TYR A CA 1
ATOM 872 C C . TYR A 1 111 ? -5.164 -13.945 2.828 1 97.81 111 TYR A C 1
ATOM 874 O O . TYR A 1 111 ? -4.316 -14.734 2.395 1 97.81 111 TYR A O 1
ATOM 882 N N . LEU A 1 112 ? -6.41 -14.273 3.213 1 97.88 112 LEU A N 1
ATOM 883 C CA . LEU A 1 112 ? -7.012 -15.523 2.766 1 97.88 112 LEU A CA 1
ATOM 884 C C . LEU A 1 112 ? -7.695 -15.344 1.413 1 97.88 112 LEU A C 1
ATOM 886 O O . LEU A 1 112 ? -8.43 -14.375 1.208 1 97.88 112 LEU A O 1
ATOM 890 N N . ARG A 1 113 ? -7.387 -16.219 0.542 1 96.88 113 ARG A N 1
ATOM 891 C CA . ARG A 1 113 ? -8.016 -16.172 -0.775 1 96.88 113 ARG A CA 1
ATOM 892 C C . ARG A 1 113 ? -8.555 -17.547 -1.176 1 96.88 113 ARG A C 1
ATOM 894 O O . ARG A 1 113 ? -8.133 -18.562 -0.634 1 96.88 113 ARG A O 1
ATOM 901 N N . GLU A 1 114 ? -9.477 -17.469 -2.109 1 91.31 114 GLU A N 1
ATOM 902 C CA . GLU A 1 114 ? -10.109 -18.703 -2.574 1 91.31 114 GLU A CA 1
ATOM 903 C C . GLU A 1 114 ? -9.273 -19.375 -3.656 1 91.31 114 GLU A C 1
ATOM 905 O O . GLU A 1 114 ? -9.492 -19.156 -4.848 1 91.31 114 GLU A O 1
ATOM 910 N N . HIS A 1 115 ? -8.438 -20.234 -3.318 1 95.88 115 HIS A N 1
ATOM 911 C CA . HIS A 1 115 ? -7.52 -20.953 -4.184 1 95.88 115 HIS A CA 1
ATOM 912 C C . HIS A 1 115 ? -6.859 -22.109 -3.434 1 95.88 115 HIS A C 1
ATOM 914 O O . HIS A 1 115 ? -6.957 -22.203 -2.207 1 95.88 115 HIS A O 1
ATOM 920 N N . ASN A 1 116 ? -6.289 -23.094 -4.262 1 95.94 116 ASN A N 1
ATOM 921 C CA . ASN A 1 116 ? -5.516 -24.141 -3.611 1 95.94 116 ASN A CA 1
ATOM 922 C C . ASN A 1 116 ? -4.422 -23.562 -2.717 1 95.94 116 ASN A C 1
ATOM 924 O O . ASN A 1 116 ? -4.152 -24.094 -1.636 1 95.94 116 ASN A O 1
ATOM 928 N N . TYR A 1 117 ? -3.732 -22.609 -3.25 1 97.88 117 TYR A N 1
ATOM 929 C CA . TYR A 1 117 ? -3 -21.703 -2.361 1 97.88 117 TYR A CA 1
ATOM 930 C C . TYR A 1 117 ? -3.943 -20.734 -1.675 1 97.88 117 TYR A C 1
ATOM 932 O O . TYR A 1 117 ? -4.535 -19.859 -2.328 1 97.88 117 TYR A O 1
ATOM 940 N N . ASN A 1 118 ? -4.031 -20.875 -0.373 1 98.19 118 ASN A N 1
ATOM 941 C CA . ASN A 1 118 ? -5.125 -20.141 0.246 1 98.19 118 ASN A CA 1
ATOM 942 C C . ASN A 1 118 ? -4.617 -18.953 1.057 1 98.19 118 ASN A C 1
ATOM 944 O O . ASN A 1 118 ? -5.367 -18.016 1.325 1 98.19 118 ASN A O 1
ATOM 948 N N . ILE A 1 119 ? -3.336 -18.906 1.482 1 98.75 119 ILE A N 1
ATOM 949 C CA . ILE A 1 119 ? -2.754 -17.75 2.156 1 98.75 119 ILE A CA 1
ATOM 950 C C . ILE A 1 119 ? -1.786 -17.047 1.216 1 98.75 119 ILE A C 1
ATOM 952 O O . ILE A 1 119 ? -0.906 -17.672 0.625 1 98.75 119 ILE A O 1
ATOM 956 N N . TRP A 1 120 ? -1.979 -15.781 1.08 1 98.62 120 TRP A N 1
ATOM 957 C CA . TRP A 1 120 ? -1.133 -14.938 0.247 1 98.62 120 TRP A CA 1
ATOM 958 C C . TRP A 1 120 ? -0.594 -13.75 1.045 1 98.62 120 TRP A C 1
ATOM 960 O O . TRP A 1 120 ? -1.359 -13.031 1.688 1 98.62 120 TRP A O 1
ATOM 970 N N . PHE A 1 121 ? 0.717 -13.562 1.037 1 98.56 121 PHE A N 1
ATOM 971 C CA . PHE A 1 121 ? 1.298 -12.461 1.794 1 98.56 121 PHE A CA 1
ATOM 972 C C . PHE A 1 121 ? 2.488 -11.859 1.052 1 98.56 121 PHE A C 1
ATOM 974 O O . PHE A 1 121 ? 3.041 -12.484 0.147 1 98.56 121 PHE A O 1
ATOM 981 N N . THR A 1 122 ? 2.783 -10.641 1.346 1 97.75 122 THR A N 1
ATOM 982 C CA . THR A 1 122 ? 3.926 -9.93 0.787 1 97.75 122 THR A CA 1
ATOM 983 C C . THR A 1 122 ? 5.023 -9.758 1.834 1 97.75 122 THR A C 1
ATOM 985 O O . THR A 1 122 ? 4.742 -9.445 2.992 1 97.75 122 THR A O 1
ATOM 988 N N . LEU A 1 123 ? 6.203 -10 1.425 1 97.75 123 LEU A N 1
ATOM 989 C CA . LEU A 1 123 ? 7.379 -9.836 2.275 1 97.75 123 LEU A CA 1
ATOM 990 C C . LEU A 1 123 ? 8.328 -8.797 1.696 1 97.75 123 LEU A C 1
ATOM 992 O O . LEU A 1 123 ? 8.695 -8.867 0.521 1 97.75 123 LEU A O 1
ATOM 996 N N . ILE A 1 124 ? 8.672 -7.859 2.441 1 95.88 124 ILE A N 1
ATOM 997 C CA . ILE A 1 124 ? 9.711 -6.887 2.105 1 95.88 124 ILE A CA 1
ATOM 998 C C . ILE A 1 124 ? 10.953 -7.145 2.951 1 95.88 124 ILE A C 1
ATOM 1000 O O . ILE A 1 124 ? 10.859 -7.352 4.164 1 95.88 124 ILE A O 1
ATOM 1004 N N . SER A 1 125 ? 12.094 -7.145 2.322 1 95.44 125 SER A N 1
ATOM 1005 C CA . SER A 1 125 ? 13.352 -7.461 2.994 1 95.44 125 SER A CA 1
ATOM 1006 C C . SER A 1 125 ? 14.461 -6.512 2.559 1 95.44 125 SER A C 1
ATOM 1008 O O . SER A 1 125 ? 14.414 -5.961 1.456 1 95.44 125 SER A O 1
ATOM 1010 N N . PRO A 1 126 ? 15.445 -6.367 3.408 1 93.94 126 PRO A N 1
ATOM 1011 C CA . PRO A 1 126 ? 16.562 -5.484 3.035 1 93.94 126 PRO A CA 1
ATOM 1012 C C . PRO A 1 126 ? 17.453 -6.086 1.953 1 93.94 126 PRO A C 1
ATOM 1014 O O . PRO A 1 126 ? 18.266 -5.383 1.361 1 93.94 126 PRO A O 1
ATOM 1017 N N . SER A 1 127 ? 17.312 -7.43 1.729 1 93.94 127 SER A N 1
ATOM 1018 C CA . SER A 1 127 ? 18.078 -8.094 0.679 1 93.94 127 SER A CA 1
ATOM 1019 C C . SER A 1 127 ? 17.422 -9.398 0.25 1 93.94 127 SER A C 1
ATOM 1021 O O . SER A 1 127 ? 16.547 -9.922 0.954 1 93.94 127 SER A O 1
ATOM 1023 N N . ARG A 1 128 ? 17.875 -9.852 -0.85 1 94.81 128 ARG A N 1
ATOM 1024 C CA . ARG A 1 128 ? 17.375 -11.141 -1.329 1 94.81 128 ARG A CA 1
ATOM 1025 C C . ARG A 1 128 ? 17.766 -12.266 -0.386 1 94.81 128 ARG A C 1
ATOM 1027 O O . ARG A 1 128 ? 17.016 -13.227 -0.199 1 94.81 128 ARG A O 1
ATOM 1034 N N . GLU A 1 129 ? 18.922 -12.141 0.133 1 96.81 129 GLU A N 1
ATOM 1035 C CA . GLU A 1 129 ? 19.391 -13.133 1.096 1 96.81 129 GLU A C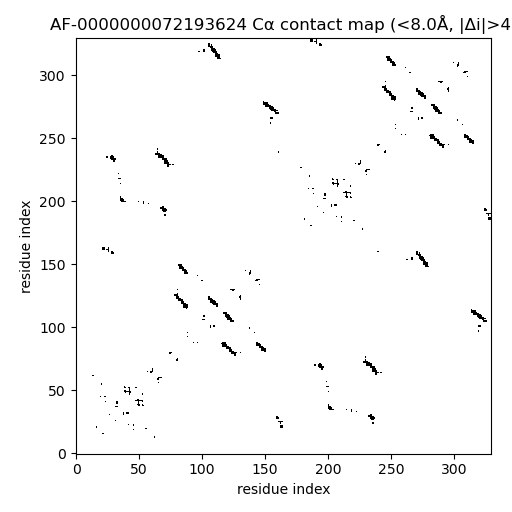A 1
ATOM 1036 C C . GLU A 1 129 ? 18.484 -13.164 2.33 1 96.81 129 GLU A C 1
ATOM 1038 O O . GLU A 1 129 ? 18.094 -14.242 2.777 1 96.81 129 GLU A O 1
ATOM 1043 N N . ASP A 1 130 ? 18.125 -12.008 2.854 1 96.38 130 ASP A N 1
ATOM 1044 C CA . ASP A 1 130 ? 17.234 -11.914 4 1 96.38 130 ASP A CA 1
ATOM 1045 C C . ASP A 1 130 ? 15.852 -12.477 3.664 1 96.38 130 ASP A C 1
ATOM 1047 O O . ASP A 1 130 ? 15.219 -13.125 4.5 1 96.38 130 ASP A O 1
ATOM 1051 N N . GLU A 1 131 ? 15.43 -12.172 2.51 1 96.69 131 GLU A N 1
ATOM 1052 C CA . GLU A 1 131 ? 14.156 -12.68 2.023 1 96.69 131 GLU A CA 1
ATOM 1053 C C . GLU A 1 131 ? 14.117 -14.203 2.051 1 96.69 131 GLU A C 1
ATOM 1055 O O . GLU A 1 131 ? 13.211 -14.805 2.631 1 96.69 131 GLU A O 1
ATOM 1060 N N . ARG A 1 132 ? 15.133 -14.812 1.463 1 97.19 132 ARG A N 1
ATOM 1061 C CA . ARG A 1 132 ? 15.219 -16.266 1.404 1 97.19 132 ARG A CA 1
ATOM 1062 C C . ARG A 1 132 ? 15.305 -16.875 2.805 1 97.19 132 ARG A C 1
ATOM 1064 O O . ARG A 1 132 ? 14.664 -17.875 3.096 1 97.19 132 ARG A O 1
ATOM 1071 N N . ALA A 1 133 ? 16.078 -16.219 3.617 1 97.5 133 ALA A N 1
ATOM 1072 C CA . ALA A 1 133 ? 16.25 -16.703 4.984 1 97.5 133 ALA A CA 1
ATOM 1073 C C . ALA A 1 133 ? 14.938 -16.656 5.75 1 97.5 133 ALA A C 1
ATOM 1075 O O . ALA A 1 133 ? 14.594 -17.594 6.469 1 97.5 133 ALA A O 1
ATOM 1076 N N . THR A 1 134 ? 14.219 -15.594 5.605 1 97.56 134 THR A N 1
ATOM 1077 C CA . THR A 1 134 ? 12.938 -15.43 6.293 1 97.56 134 THR A CA 1
ATOM 1078 C C . THR A 1 134 ? 11.938 -16.484 5.836 1 97.56 134 THR A C 1
ATOM 1080 O O . THR A 1 134 ? 11.273 -17.109 6.664 1 97.56 134 THR A O 1
ATOM 1083 N N . LEU A 1 135 ? 11.875 -16.703 4.574 1 98.06 135 LEU A N 1
ATOM 1084 C CA . LEU A 1 135 ? 10.93 -17.672 4.035 1 98.06 135 LEU A CA 1
ATOM 1085 C C . LEU A 1 135 ? 11.312 -19.094 4.441 1 98.06 135 LEU A C 1
ATOM 1087 O O . LEU A 1 135 ? 10.453 -19.906 4.754 1 98.06 135 LEU A O 1
ATOM 1091 N N . ALA A 1 136 ? 12.617 -19.359 4.395 1 97.94 136 ALA A N 1
ATOM 1092 C CA . ALA A 1 136 ? 13.102 -20.656 4.848 1 97.94 136 ALA A CA 1
ATOM 1093 C C . ALA A 1 136 ? 12.75 -20.891 6.312 1 97.94 136 ALA A C 1
ATOM 1095 O O . ALA A 1 136 ? 12.367 -22 6.695 1 97.94 136 ALA A O 1
ATOM 1096 N N . ASP A 1 137 ? 12.852 -19.875 7.109 1 97.69 137 ASP A N 1
ATOM 1097 C CA . ASP A 1 137 ? 12.531 -19.969 8.531 1 97.69 137 ASP A CA 1
ATOM 1098 C C . ASP A 1 137 ? 11.047 -20.25 8.742 1 97.69 137 ASP A C 1
ATOM 1100 O O . ASP A 1 137 ? 10.688 -21.078 9.578 1 97.69 137 ASP A O 1
ATOM 1104 N N . ILE A 1 138 ? 10.188 -19.578 8.016 1 97.31 138 ILE A N 1
ATOM 1105 C CA . ILE A 1 138 ? 8.75 -19.828 8.109 1 97.31 138 ILE A CA 1
ATOM 1106 C C . ILE A 1 138 ? 8.445 -21.281 7.758 1 97.31 138 ILE A C 1
ATOM 1108 O O . ILE A 1 138 ? 7.699 -21.953 8.469 1 97.31 138 ILE A O 1
ATOM 1112 N N . THR A 1 139 ? 9.062 -21.734 6.699 1 97.94 139 THR A N 1
ATOM 1113 C CA . THR A 1 139 ? 8.859 -23.125 6.27 1 97.94 139 THR A CA 1
ATOM 1114 C C . THR A 1 139 ? 9.344 -24.094 7.332 1 97.94 139 THR A C 1
ATOM 1116 O O . THR A 1 139 ? 8.656 -25.078 7.645 1 97.94 139 THR A O 1
ATOM 1119 N N . ALA A 1 140 ? 10.5 -23.828 7.848 1 97.31 140 ALA A N 1
ATOM 1120 C CA . ALA A 1 140 ? 11.078 -24.719 8.852 1 97.31 140 ALA A CA 1
ATOM 1121 C C . ALA A 1 140 ? 10.211 -24.781 10.102 1 97.31 140 ALA A C 1
ATOM 1123 O O . ALA A 1 140 ? 10 -25.859 10.664 1 97.31 140 ALA A O 1
ATOM 1124 N N . ARG A 1 141 ? 9.648 -23.719 10.531 1 96.38 141 ARG A N 1
ATOM 1125 C CA . ARG A 1 141 ? 8.875 -23.625 11.758 1 96.38 141 ARG A CA 1
ATOM 1126 C C . ARG A 1 141 ? 7.477 -24.203 11.57 1 96.38 141 ARG A C 1
ATOM 1128 O O . ARG A 1 141 ? 6.93 -24.828 12.477 1 96.38 141 ARG A O 1
ATOM 1135 N N . THR A 1 142 ? 6.926 -24.016 10.445 1 96.44 142 THR A N 1
ATOM 1136 C CA . THR A 1 142 ? 5.527 -24.375 10.242 1 96.44 142 THR A CA 1
ATOM 1137 C C . THR A 1 142 ? 5.414 -25.734 9.539 1 96.44 142 THR A C 1
ATOM 1139 O O . THR A 1 142 ? 4.371 -26.391 9.617 1 96.44 142 THR A O 1
ATOM 1142 N N . GLY A 1 143 ? 6.508 -26.078 8.789 1 97.06 143 GLY A N 1
ATOM 1143 C CA . GLY A 1 143 ? 6.473 -27.266 7.973 1 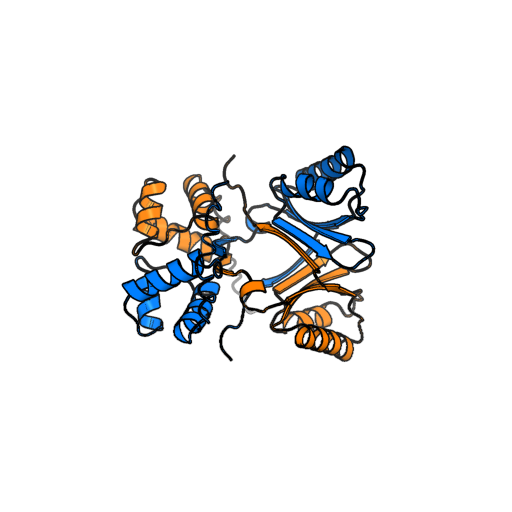97.06 143 GLY A CA 1
ATOM 1144 C C . GLY A 1 143 ? 5.699 -27.094 6.68 1 97.06 143 GLY A C 1
ATOM 1145 O O . GLY A 1 143 ? 5.422 -28.062 5.973 1 97.06 143 GLY A O 1
ATOM 1146 N N . ILE A 1 144 ? 5.289 -25.891 6.395 1 98.19 144 ILE A N 1
ATOM 1147 C CA . ILE A 1 144 ? 4.484 -25.594 5.215 1 98.19 144 ILE A CA 1
ATOM 1148 C C . ILE A 1 144 ? 5.34 -24.875 4.172 1 98.19 144 ILE A C 1
ATOM 1150 O O . ILE A 1 144 ? 5.883 -23.812 4.438 1 98.19 144 ILE A O 1
ATOM 1154 N N . PRO A 1 145 ? 5.508 -25.516 3.02 1 97.94 145 PRO A N 1
ATOM 1155 C CA . PRO A 1 145 ? 6.277 -24.859 1.966 1 97.94 145 PRO A CA 1
ATOM 1156 C C . PRO A 1 145 ? 5.645 -23.547 1.511 1 97.94 145 PRO A C 1
ATOM 1158 O O . PRO A 1 145 ? 4.418 -23.406 1.504 1 97.94 145 PRO A O 1
ATOM 1161 N N . ILE A 1 146 ? 6.48 -22.641 1.108 1 98.25 146 ILE A N 1
ATOM 1162 C CA . ILE A 1 146 ? 6.031 -21.344 0.646 1 98.25 146 ILE A CA 1
ATOM 1163 C C . ILE A 1 146 ? 6.355 -21.172 -0.836 1 98.25 146 ILE A C 1
ATOM 1165 O O . ILE A 1 146 ? 7.484 -21.422 -1.262 1 98.25 146 ILE A O 1
ATOM 1169 N N . LEU A 1 147 ? 5.379 -20.875 -1.627 1 98 147 LEU A N 1
ATOM 1170 C CA . LEU A 1 147 ? 5.613 -20.438 -2.996 1 98 147 LEU A CA 1
ATOM 1171 C C . LEU A 1 147 ? 6.133 -19 -3.021 1 98 147 LEU A C 1
ATOM 1173 O O . LEU A 1 147 ? 5.48 -18.094 -2.5 1 98 147 LEU A O 1
ATOM 1177 N N . ASN A 1 148 ? 7.309 -18.844 -3.537 1 97.94 148 ASN A N 1
ATOM 1178 C CA . ASN A 1 148 ? 7.949 -17.531 -3.641 1 97.94 148 ASN A CA 1
ATOM 1179 C C . ASN A 1 148 ? 7.867 -16.984 -5.059 1 97.94 148 ASN A C 1
ATOM 1181 O O . ASN A 1 148 ? 8.32 -17.625 -6.008 1 97.94 148 ASN A O 1
ATOM 1185 N N . LEU A 1 149 ? 7.258 -15.82 -5.207 1 97.88 149 LEU A N 1
ATOM 1186 C CA . LEU A 1 149 ? 7.094 -15.164 -6.5 1 97.88 149 LEU A CA 1
ATOM 1187 C C . LEU A 1 149 ? 7.766 -13.789 -6.504 1 97.88 149 LEU A C 1
ATOM 1189 O O . LEU A 1 149 ? 7.086 -12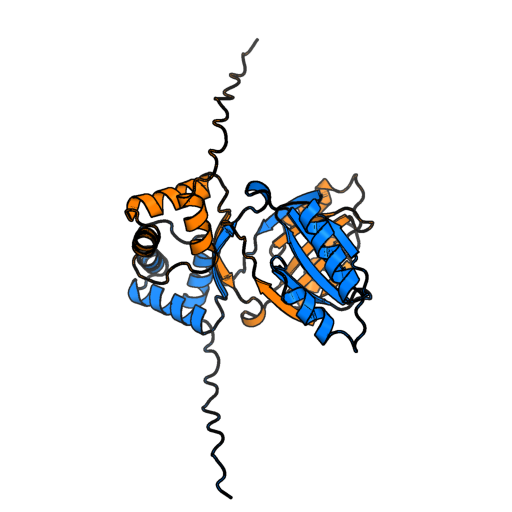.766 -6.465 1 97.88 149 LEU A O 1
ATOM 1193 N N . PRO A 1 150 ? 9.07 -13.805 -6.621 1 95.75 150 PRO A N 1
ATOM 1194 C CA . PRO A 1 150 ? 9.789 -12.531 -6.57 1 95.75 150 PRO A CA 1
ATOM 1195 C C . PRO A 1 150 ? 9.453 -11.609 -7.742 1 95.75 150 PRO A C 1
ATOM 1197 O O . PRO A 1 150 ? 9.258 -12.078 -8.867 1 95.75 150 PRO A O 1
ATOM 1200 N N . ALA A 1 151 ? 9.352 -10.352 -7.41 1 94.56 151 ALA A N 1
ATOM 1201 C CA . ALA A 1 151 ? 9.125 -9.352 -8.461 1 94.56 151 ALA A CA 1
ATOM 1202 C C . ALA A 1 151 ? 10.398 -9.109 -9.266 1 94.56 151 ALA A C 1
ATOM 1204 O O . ALA A 1 151 ? 11.469 -8.891 -8.688 1 94.56 151 ALA A O 1
ATOM 1205 N N . THR A 1 152 ? 10.289 -9.156 -10.578 1 93.62 152 THR A N 1
ATOM 1206 C CA . THR A 1 152 ? 11.445 -8.883 -11.43 1 93.62 152 THR A CA 1
ATOM 1207 C C . THR A 1 152 ? 11.328 -7.512 -12.078 1 93.62 152 THR A C 1
ATOM 1209 O O . THR A 1 152 ? 12.336 -6.898 -12.445 1 93.62 152 THR A O 1
ATOM 1212 N N . ARG A 1 153 ? 10.148 -7.047 -12.211 1 95 153 ARG A N 1
ATOM 1213 C CA . ARG A 1 153 ? 9.906 -5.715 -12.758 1 95 153 ARG A CA 1
ATOM 1214 C C . ARG A 1 153 ? 8.641 -5.105 -12.164 1 95 153 ARG A C 1
ATOM 1216 O O . ARG A 1 153 ? 7.617 -5.781 -12.031 1 95 153 ARG A O 1
ATOM 1223 N N . LEU A 1 154 ? 8.734 -3.879 -11.812 1 94.81 154 LEU A N 1
ATOM 1224 C CA . LEU A 1 154 ? 7.594 -3.105 -11.328 1 94.81 154 LEU A CA 1
ATOM 1225 C C . LEU A 1 154 ? 6.988 -2.27 -12.445 1 94.81 154 LEU A C 1
ATOM 1227 O O . LEU A 1 154 ? 7.68 -1.461 -13.07 1 94.81 154 LEU A O 1
ATOM 1231 N N . PHE A 1 155 ? 5.695 -2.432 -12.711 1 96.81 155 PHE A N 1
ATOM 1232 C CA . PHE A 1 155 ? 5.035 -1.687 -13.781 1 96.81 155 PHE A CA 1
ATOM 1233 C C . PHE A 1 155 ? 4.191 -0.556 -13.203 1 96.81 155 PHE A C 1
ATOM 1235 O O . PHE A 1 155 ? 4.012 0.481 -13.844 1 96.81 155 PHE A O 1
ATOM 1242 N N . LYS A 1 156 ? 3.674 -0.793 -11.984 1 95.94 156 LYS A N 1
ATOM 1243 C CA . LYS A 1 156 ? 2.791 0.222 -11.414 1 95.94 156 LYS A CA 1
ATOM 1244 C C . LYS A 1 156 ? 2.648 0.047 -9.906 1 95.94 156 LYS A C 1
ATOM 1246 O O . LYS A 1 156 ? 2.516 -1.076 -9.414 1 95.94 156 LYS A O 1
ATOM 1251 N N . ILE A 1 157 ? 2.748 1.149 -9.195 1 93.38 157 ILE A N 1
ATOM 1252 C CA . ILE A 1 157 ? 2.297 1.25 -7.812 1 93.38 157 ILE A CA 1
ATOM 1253 C C . ILE A 1 157 ? 1.554 2.568 -7.605 1 93.38 157 ILE A C 1
ATOM 1255 O O . ILE A 1 157 ? 2.164 3.639 -7.617 1 93.38 157 ILE A O 1
ATOM 1259 N N . ARG A 1 158 ? 0.275 2.494 -7.422 1 91 158 ARG A N 1
ATOM 1260 C CA . ARG A 1 158 ? -0.55 3.672 -7.18 1 91 158 ARG A CA 1
ATOM 1261 C C . ARG A 1 158 ? -1.917 3.279 -6.629 1 91 158 ARG A C 1
ATOM 1263 O O . ARG A 1 158 ? -2.801 2.867 -7.383 1 91 158 ARG A O 1
ATOM 1270 N N . VAL A 1 159 ? -2.041 3.42 -5.371 1 89.94 159 VAL A N 1
ATOM 1271 C CA . VAL A 1 159 ? -3.32 3.113 -4.738 1 89.94 159 VAL A CA 1
ATOM 1272 C C . VAL A 1 159 ? -4.129 4.398 -4.555 1 89.94 159 VAL A C 1
ATOM 1274 O O . VAL A 1 159 ? -3.791 5.234 -3.717 1 89.94 159 VAL A O 1
ATOM 1277 N N . ASP A 1 160 ? -5.141 4.574 -5.336 1 88.06 160 ASP A N 1
ATOM 1278 C CA . ASP A 1 160 ? -6.02 5.738 -5.262 1 88.06 160 ASP A CA 1
ATOM 1279 C C . ASP A 1 160 ? -7.488 5.316 -5.262 1 88.06 160 ASP A C 1
ATOM 1281 O O . ASP A 1 160 ? -7.914 4.531 -6.109 1 88.06 160 ASP A O 1
ATOM 1285 N N . PHE A 1 161 ? -8.141 5.805 -4.348 1 90.25 161 PHE A N 1
ATOM 1286 C CA . PHE A 1 161 ? -9.57 5.543 -4.258 1 90.25 161 PHE A CA 1
ATOM 1287 C C . PHE A 1 161 ? -10.375 6.742 -4.742 1 90.25 161 PHE A C 1
ATOM 1289 O O . PHE A 1 161 ? -10.18 7.859 -4.258 1 90.25 161 PHE A O 1
ATOM 1296 N N . ARG A 1 162 ? -11.227 6.547 -5.648 1 85.94 162 ARG A N 1
ATOM 1297 C CA . ARG A 1 162 ? -12.086 7.629 -6.117 1 85.94 162 ARG A CA 1
ATOM 1298 C C . ARG A 1 162 ? -13.273 7.832 -5.18 1 85.94 162 ARG A C 1
ATOM 1300 O O . ARG A 1 162 ? -14.203 7.016 -5.156 1 85.94 162 ARG A O 1
ATOM 1307 N N . MET A 1 163 ? -13.266 8.859 -4.527 1 86.81 163 MET A N 1
ATOM 1308 C CA . MET A 1 163 ? -14.273 9.078 -3.494 1 86.81 163 MET A CA 1
ATOM 1309 C C . MET A 1 163 ? -15.461 9.859 -4.051 1 86.81 163 MET A C 1
ATOM 1311 O O . MET A 1 163 ? -16.547 9.828 -3.475 1 86.81 163 MET A O 1
ATOM 1315 N N . GLN A 1 164 ? -15.125 10.633 -5.043 1 79.62 164 GLN A N 1
ATOM 1316 C CA . GLN A 1 164 ? -16.219 11.406 -5.637 1 79.62 164 GLN A CA 1
ATOM 1317 C C . GLN A 1 164 ? -16.609 10.844 -7 1 79.62 164 GLN A C 1
ATOM 1319 O O . GLN A 1 164 ? -15.797 10.195 -7.664 1 79.62 164 GLN A O 1
ATOM 1324 N N . ASP A 1 165 ? -17.984 10.867 -7.371 1 65.75 165 ASP A N 1
ATOM 1325 C CA . ASP A 1 165 ? -18.516 10.438 -8.664 1 65.75 165 ASP A CA 1
ATOM 1326 C C . ASP A 1 165 ? -17.938 11.266 -9.805 1 65.75 165 ASP A C 1
ATOM 1328 O O . ASP A 1 165 ? -17.578 12.43 -9.609 1 65.75 165 ASP A O 1
ATOM 1332 N N . MET B 1 1 ? 26.234 18.219 -38.938 1 26.25 1 MET B N 1
ATOM 1333 C CA . MET B 1 1 ? 26.875 17.438 -37.875 1 26.25 1 MET B CA 1
ATOM 1334 C C . MET B 1 1 ? 26.391 17.906 -36.5 1 26.25 1 MET B C 1
ATOM 1336 O O . MET B 1 1 ? 26.906 18.875 -35.938 1 26.25 1 MET B O 1
ATOM 1340 N N . THR B 1 2 ? 25.156 18.062 -36.25 1 29.92 2 THR B N 1
ATOM 1341 C CA . THR B 1 2 ? 24.438 18.797 -35.219 1 29.92 2 THR B CA 1
ATOM 1342 C C . THR B 1 2 ? 24.656 18.141 -33.844 1 29.92 2 THR B C 1
ATOM 1344 O O . THR B 1 2 ? 24.359 16.953 -33.656 1 29.92 2 THR B O 1
ATOM 1347 N N . ASP B 1 3 ? 25.625 18.609 -32.969 1 26.56 3 ASP B N 1
ATOM 1348 C CA . ASP B 1 3 ? 26.156 18.156 -31.688 1 26.56 3 ASP B CA 1
ATOM 1349 C C . ASP B 1 3 ? 25.062 18.094 -30.625 1 26.56 3 ASP B C 1
ATOM 1351 O O . ASP B 1 3 ? 24.438 19.109 -30.312 1 26.56 3 ASP B O 1
ATOM 1355 N N . ALA B 1 4 ? 24.266 17.062 -30.609 1 32.25 4 ALA B N 1
ATOM 1356 C CA . ALA B 1 4 ? 23.219 16.922 -29.578 1 32.25 4 ALA B CA 1
ATOM 1357 C C . ALA B 1 4 ? 23.812 17.125 -28.188 1 32.25 4 ALA B C 1
ATOM 1359 O O . ALA B 1 4 ? 24.766 16.453 -27.797 1 32.25 4 ALA B O 1
ATOM 1360 N N . PRO B 1 5 ? 23.797 18.406 -27.594 1 30.81 5 PRO B N 1
ATOM 1361 C CA . PRO B 1 5 ? 24.484 18.578 -26.312 1 30.81 5 PRO B CA 1
ATOM 1362 C C . PRO B 1 5 ? 24.078 17.516 -25.281 1 30.81 5 PRO B C 1
ATOM 1364 O O . PRO B 1 5 ? 22.922 17.094 -25.25 1 30.81 5 PRO B O 1
ATOM 1367 N N . GLU B 1 6 ? 24.891 16.469 -25.031 1 29.8 6 GLU B N 1
ATOM 1368 C CA . GLU B 1 6 ? 24.828 15.469 -23.969 1 29.8 6 GLU B CA 1
ATOM 1369 C C . GLU B 1 6 ? 24.641 16.109 -22.609 1 29.8 6 GLU B C 1
ATOM 1371 O O . GLU B 1 6 ? 25.562 16.734 -22.078 1 29.8 6 GLU B O 1
ATOM 1376 N N . TYR B 1 7 ? 23.703 17.016 -22.453 1 30.95 7 TYR B N 1
ATOM 1377 C CA . TYR B 1 7 ? 23.547 17.656 -21.156 1 30.95 7 TYR B CA 1
ATOM 1378 C C . TYR B 1 7 ? 23.547 16.609 -20.031 1 30.95 7 TYR B C 1
ATOM 1380 O O . TYR B 1 7 ? 22.484 16.219 -19.547 1 30.95 7 TYR B O 1
ATOM 1388 N N . CYS B 1 8 ? 24.234 15.461 -20.234 1 30 8 CYS B N 1
ATOM 1389 C CA . CYS B 1 8 ? 24.297 14.578 -19.078 1 30 8 CYS B CA 1
ATOM 1390 C C . CYS B 1 8 ? 24.906 15.297 -17.875 1 30 8 CYS B C 1
ATOM 1392 O O . CYS B 1 8 ? 26.125 15.484 -17.812 1 30 8 CYS B O 1
ATOM 1394 N N . GLY B 1 9 ? 24.5 16.453 -17.5 1 31.94 9 GLY B N 1
ATOM 1395 C CA . GLY B 1 9 ? 25.156 16.984 -16.328 1 31.94 9 GLY B CA 1
ATOM 1396 C C . GLY B 1 9 ? 25.484 15.938 -15.289 1 31.94 9 GLY B C 1
ATOM 1397 O O . GLY B 1 9 ? 25 14.805 -15.367 1 31.94 9 GLY B O 1
ATOM 1398 N N . PRO B 1 10 ? 26.562 16.141 -14.477 1 34.69 10 PRO B N 1
ATOM 1399 C CA . PRO B 1 10 ? 27 15.164 -13.469 1 34.69 10 PRO B CA 1
ATOM 1400 C C . PRO B 1 10 ? 25.828 14.539 -12.719 1 34.69 10 PRO B C 1
ATOM 1402 O O . PRO B 1 10 ? 24.797 15.172 -12.531 1 34.69 10 PRO B O 1
ATOM 1405 N N . HIS B 1 11 ? 25.344 13.375 -13.055 1 34.09 11 HIS B N 1
ATOM 1406 C CA . HIS B 1 11 ? 24.469 12.57 -12.219 1 34.09 11 HIS B CA 1
ATOM 1407 C C . HIS B 1 11 ? 24.797 12.75 -10.742 1 34.09 11 HIS B C 1
ATOM 1409 O O . HIS B 1 11 ? 25.797 12.219 -10.258 1 34.09 11 HIS B O 1
ATOM 1415 N N . THR B 1 12 ? 24.891 13.93 -10.148 1 33.44 12 THR B N 1
ATOM 1416 C CA . THR B 1 12 ? 25.172 13.969 -8.719 1 33.44 12 THR B CA 1
ATOM 1417 C C . THR B 1 12 ? 24.672 12.703 -8.031 1 33.44 12 THR B C 1
ATOM 1419 O O . THR B 1 12 ? 23.531 12.281 -8.25 1 33.44 12 THR B O 1
ATOM 1422 N N . ALA B 1 13 ? 25.422 11.727 -7.613 1 38 13 ALA B N 1
ATOM 1423 C CA . ALA B 1 13 ? 25.234 10.547 -6.777 1 38 13 ALA B CA 1
ATOM 1424 C C . ALA B 1 13 ? 24.047 10.719 -5.844 1 38 13 ALA B C 1
ATOM 1426 O O . ALA B 1 13 ? 23.875 11.781 -5.242 1 38 13 ALA B O 1
ATOM 1427 N N . GLN B 1 14 ? 22.828 10.25 -6.109 1 53.06 14 GLN B N 1
ATOM 1428 C CA . GLN B 1 14 ? 21.781 10.195 -5.098 1 53.06 14 GLN B CA 1
ATOM 1429 C C . GLN B 1 14 ? 22.375 10.234 -3.689 1 53.06 14 GLN B C 1
ATOM 1431 O O . GLN B 1 14 ? 23.188 9.391 -3.326 1 53.06 14 GLN B O 1
ATOM 1436 N N . GLU B 1 15 ? 22.672 11.367 -3.211 1 64.19 15 GLU B N 1
ATOM 1437 C CA . GLU B 1 15 ? 23.219 11.562 -1.876 1 64.19 15 GLU B CA 1
ATOM 1438 C C . GLU B 1 15 ? 22.656 10.555 -0.885 1 64.19 15 GLU B C 1
ATOM 1440 O O . GLU B 1 15 ? 21.469 10.242 -0.92 1 64.19 15 GLU B O 1
ATOM 1445 N N . ALA B 1 16 ? 23.531 9.742 -0.349 1 79.81 16 ALA B N 1
ATOM 1446 C CA . ALA B 1 16 ? 23.219 8.781 0.706 1 79.81 16 ALA B CA 1
ATOM 1447 C C . ALA B 1 16 ? 22.375 9.422 1.804 1 79.81 16 ALA B C 1
ATOM 1449 O O . ALA B 1 16 ? 22.516 10.617 2.078 1 79.81 16 ALA B O 1
ATOM 1450 N N . LEU B 1 17 ? 21.359 8.773 2.238 1 90.69 17 LEU B N 1
ATOM 1451 C CA . LEU B 1 17 ? 20.547 9.219 3.371 1 90.69 17 LEU B CA 1
ATOM 1452 C C . LEU B 1 17 ? 21.406 9.367 4.621 1 90.69 17 LEU B C 1
ATOM 1454 O O . LEU B 1 17 ? 22.141 8.445 4.988 1 90.69 17 LEU B O 1
ATOM 1458 N N . ASP B 1 18 ? 21.438 10.531 5.172 1 93.12 18 ASP B N 1
ATOM 1459 C CA . ASP B 1 18 ? 22.125 10.664 6.449 1 93.12 18 ASP B CA 1
ATOM 1460 C C . ASP B 1 18 ? 21.25 10.211 7.609 1 93.12 18 ASP B C 1
ATOM 1462 O O . ASP B 1 18 ? 20.141 9.711 7.395 1 93.12 18 ASP B O 1
ATOM 1466 N N . GLU B 1 19 ? 21.766 10.281 8.773 1 93.81 19 GLU B N 1
ATOM 1467 C CA . GLU B 1 19 ? 21.078 9.773 9.953 1 93.81 19 GLU B CA 1
ATOM 1468 C C . GLU B 1 19 ? 19.766 10.523 10.188 1 93.81 19 GLU B C 1
ATOM 1470 O O . GLU B 1 19 ? 18.766 9.922 10.578 1 93.81 19 GLU B O 1
ATOM 1475 N N . THR B 1 20 ? 19.766 11.797 9.977 1 95.5 20 THR B N 1
ATOM 1476 C CA . THR B 1 20 ? 18.562 12.602 10.164 1 95.5 20 THR B CA 1
ATOM 1477 C C . THR B 1 20 ? 17.469 12.188 9.172 1 95.5 20 THR B C 1
ATOM 1479 O O . THR B 1 20 ? 16.297 12.062 9.539 1 95.5 20 THR B O 1
ATOM 1482 N N . ASP B 1 21 ? 17.891 11.969 7.914 1 95.25 21 ASP B N 1
ATOM 1483 C CA . ASP B 1 21 ? 16.938 11.5 6.906 1 95.25 21 ASP B CA 1
ATOM 1484 C C . ASP B 1 21 ? 16.312 10.172 7.316 1 95.25 21 ASP B C 1
ATOM 1486 O O . ASP B 1 21 ? 15.102 9.977 7.188 1 95.25 21 ASP B O 1
ATOM 1490 N N . ARG B 1 22 ? 17.125 9.305 7.797 1 94.62 22 ARG B N 1
ATOM 1491 C CA . ARG B 1 22 ? 16.656 7.977 8.18 1 94.62 22 ARG B CA 1
ATOM 1492 C C . ARG B 1 22 ? 15.672 8.062 9.344 1 94.62 22 ARG B C 1
ATOM 1494 O O . ARG B 1 22 ? 14.625 7.402 9.336 1 94.62 22 ARG B O 1
ATOM 1501 N N . ARG B 1 23 ? 15.984 8.828 10.312 1 94.69 23 ARG B N 1
ATOM 1502 C CA . ARG B 1 23 ? 15.094 9.031 11.445 1 94.69 23 ARG B CA 1
ATOM 1503 C C . ARG B 1 23 ? 13.781 9.68 11 1 94.69 23 ARG B C 1
ATOM 1505 O O . ARG B 1 23 ? 12.703 9.297 11.461 1 94.69 23 ARG B O 1
ATOM 1512 N N . LEU B 1 24 ? 13.898 10.664 10.148 1 96.12 24 LEU B N 1
ATOM 1513 C CA . LEU B 1 24 ? 12.734 11.336 9.602 1 96.12 24 LEU B CA 1
ATOM 1514 C C . LEU B 1 24 ? 11.812 10.344 8.898 1 96.12 24 LEU B C 1
ATOM 1516 O O . LEU B 1 24 ? 10.602 10.336 9.141 1 96.12 24 LEU B O 1
ATOM 1520 N N . LEU B 1 25 ? 12.398 9.492 8.086 1 95.38 25 LEU B N 1
ATOM 1521 C CA . LEU B 1 25 ? 11.633 8.5 7.348 1 95.38 25 LEU B CA 1
ATOM 1522 C C . LEU B 1 25 ? 10.961 7.516 8.297 1 95.38 25 LEU B C 1
ATOM 1524 O O . LEU B 1 25 ? 9.828 7.094 8.055 1 95.38 25 LEU B O 1
ATOM 1528 N N . ASP B 1 26 ? 11.625 7.207 9.359 1 93.69 26 ASP B N 1
ATOM 1529 C CA . ASP B 1 26 ? 11.062 6.305 10.352 1 93.69 26 ASP B CA 1
ATOM 1530 C C . ASP B 1 26 ? 9.812 6.906 10.992 1 93.69 26 ASP B C 1
ATOM 1532 O O . ASP B 1 26 ? 8.82 6.203 11.211 1 93.69 26 ASP B O 1
ATOM 1536 N N . ILE B 1 27 ? 9.828 8.117 11.227 1 93 27 ILE B N 1
ATOM 1537 C CA . ILE B 1 27 ? 8.742 8.789 11.922 1 93 27 ILE B CA 1
ATOM 1538 C C . ILE B 1 27 ? 7.586 9.039 10.953 1 93 27 ILE B C 1
ATOM 1540 O O . ILE B 1 27 ? 6.434 8.719 11.258 1 93 27 ILE B O 1
ATOM 1544 N N . ILE B 1 28 ? 7.887 9.484 9.758 1 94.25 28 ILE B N 1
ATOM 1545 C CA . ILE B 1 28 ? 6.852 10.031 8.891 1 94.25 28 ILE B CA 1
ATOM 1546 C C . ILE B 1 28 ? 6.062 8.891 8.25 1 94.25 28 ILE B C 1
ATOM 1548 O O . ILE B 1 28 ? 4.926 9.078 7.809 1 94.25 28 ILE B O 1
ATOM 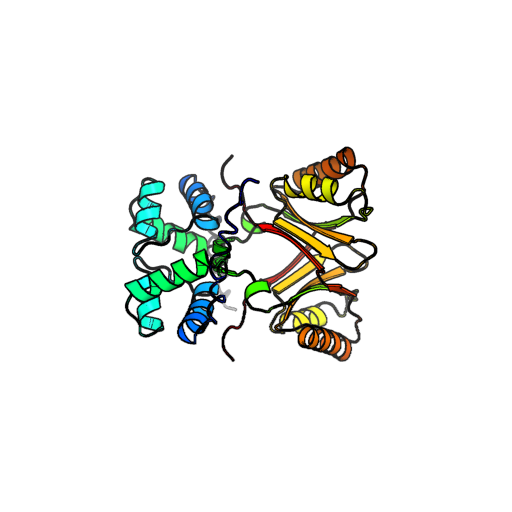1552 N N . GLN B 1 29 ? 6.586 7.746 8.164 1 92.25 29 GLN B N 1
ATOM 1553 C CA . GLN B 1 29 ? 5.883 6.645 7.512 1 92.25 29 GLN B CA 1
ATOM 1554 C C . GLN B 1 29 ? 4.746 6.129 8.391 1 92.25 29 GLN B C 1
ATOM 1556 O O . GLN B 1 29 ? 3.756 5.598 7.879 1 92.25 29 GLN B O 1
ATOM 1561 N N . THR B 1 30 ? 4.852 6.312 9.758 1 84.06 30 THR B N 1
ATOM 1562 C CA . THR B 1 30 ? 3.867 5.66 10.617 1 84.06 30 THR B CA 1
ATOM 1563 C C . THR B 1 30 ? 3.209 6.668 11.555 1 84.06 30 THR B C 1
ATOM 1565 O O . THR B 1 30 ? 2.119 6.422 12.07 1 84.06 30 THR B O 1
ATOM 1568 N N . ALA B 1 31 ? 3.846 7.734 11.781 1 84.62 31 ALA B N 1
ATOM 1569 C CA . ALA B 1 31 ? 3.369 8.633 12.828 1 84.62 31 ALA B CA 1
ATOM 1570 C C . ALA B 1 31 ? 3.428 10.086 12.367 1 84.62 31 ALA B C 1
ATOM 1572 O O . ALA B 1 31 ? 3.949 10.945 13.086 1 84.62 31 ALA B O 1
ATOM 1573 N N . PHE B 1 32 ? 2.877 10.344 11.234 1 91.44 32 PHE B N 1
ATOM 1574 C CA . PHE B 1 32 ? 2.814 11.734 10.828 1 91.44 32 PHE B CA 1
ATOM 1575 C C . PHE B 1 32 ? 1.911 12.539 11.758 1 91.44 32 PHE B C 1
ATOM 1577 O O . PHE B 1 32 ? 0.761 12.156 11.992 1 91.44 32 PHE B O 1
ATOM 1584 N N . PRO B 1 33 ? 2.361 13.648 12.297 1 92.44 33 PRO B N 1
ATOM 1585 C CA . PRO B 1 33 ? 1.604 14.367 13.328 1 92.44 33 PRO B CA 1
ATOM 1586 C C . PRO B 1 33 ? 0.294 14.945 12.805 1 92.44 33 PRO B C 1
ATOM 1588 O O . PRO B 1 33 ? 0.26 15.5 11.703 1 92.44 33 PRO B O 1
ATOM 1591 N N . LEU B 1 34 ? -0.697 14.812 13.609 1 93.94 34 LEU B N 1
ATOM 1592 C CA . LEU B 1 34 ? -1.992 15.414 13.312 1 93.94 34 LEU B CA 1
ATOM 1593 C C . LEU B 1 34 ? -2.184 16.703 14.094 1 93.94 34 LEU B C 1
ATOM 1595 O O . LEU B 1 34 ? -3.078 16.797 14.938 1 93.94 34 LEU B O 1
ATOM 1599 N N . THR B 1 35 ? -1.429 17.688 13.805 1 96.5 35 THR B N 1
ATOM 1600 C CA . THR B 1 35 ? -1.428 19.016 14.414 1 96.5 35 THR B CA 1
ATOM 1601 C C . THR B 1 35 ? -1.38 20.109 13.344 1 96.5 35 THR B C 1
ATOM 1603 O O . THR B 1 35 ? -1.084 19.828 12.18 1 96.5 35 THR B O 1
ATOM 1606 N N . PRO B 1 36 ? -1.655 21.312 13.695 1 96.25 36 PRO B N 1
ATOM 1607 C CA . PRO B 1 36 ? -1.677 22.406 12.719 1 96.25 36 PRO B CA 1
ATOM 1608 C C . PRO B 1 36 ? -0.322 22.609 12.047 1 96.25 36 PRO B C 1
ATOM 1610 O O . PRO B 1 36 ? -0.262 23.062 10.898 1 96.25 36 PRO B O 1
ATOM 1613 N N . ARG B 1 37 ? 0.766 22.328 12.766 1 97.31 37 ARG B N 1
ATOM 1614 C CA . ARG B 1 37 ? 2.113 22.5 12.234 1 97.31 37 ARG B CA 1
ATOM 1615 C C . ARG B 1 37 ? 2.926 21.219 12.367 1 97.31 37 ARG B C 1
ATOM 1617 O O . ARG B 1 37 ? 3.875 21.156 13.156 1 97.31 37 ARG B O 1
ATOM 1624 N N . PRO B 1 38 ? 2.662 20.281 11.547 1 96.75 38 PRO B N 1
ATOM 1625 C CA . PRO B 1 38 ? 3.279 18.953 11.703 1 96.75 38 PRO B CA 1
ATOM 1626 C C . PRO B 1 38 ? 4.789 18.984 11.477 1 96.75 38 PRO B C 1
ATOM 1628 O O . PRO B 1 38 ? 5.527 18.219 12.109 1 96.75 38 PRO B O 1
ATOM 1631 N N . TYR B 1 39 ? 5.266 19.844 10.633 1 97.56 39 TYR B N 1
ATOM 1632 C CA . TYR B 1 39 ? 6.699 19.891 10.367 1 97.56 39 TYR B CA 1
ATOM 1633 C C . TYR B 1 39 ? 7.449 20.516 11.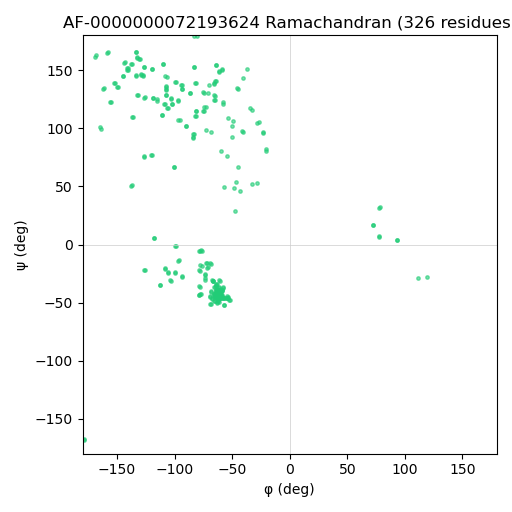531 1 97.56 39 TYR B C 1
ATOM 1635 O O . TYR B 1 39 ? 8.625 20.219 11.758 1 97.56 39 TYR B O 1
ATOM 1643 N N . ALA B 1 40 ? 6.793 21.422 12.234 1 97.94 40 ALA B N 1
ATOM 1644 C CA . ALA B 1 40 ? 7.375 21.906 13.484 1 97.94 40 ALA B CA 1
ATOM 1645 C C . ALA B 1 40 ? 7.52 20.766 14.5 1 97.94 40 ALA B C 1
ATOM 1647 O O . ALA B 1 40 ? 8.547 20.656 15.172 1 97.94 40 ALA B O 1
ATOM 1648 N N . ASP B 1 41 ? 6.516 19.953 14.609 1 97.31 41 ASP B N 1
ATOM 1649 C CA . ASP B 1 41 ? 6.566 18.797 15.5 1 97.31 41 ASP B CA 1
ATOM 1650 C C . ASP B 1 41 ? 7.676 17.844 15.086 1 97.31 41 ASP B C 1
ATOM 1652 O O . ASP B 1 41 ? 8.414 17.344 15.938 1 97.31 41 ASP B O 1
ATOM 1656 N N . LEU B 1 42 ? 7.785 17.594 13.812 1 96.38 42 LEU B N 1
ATOM 1657 C CA . LEU B 1 42 ? 8.852 16.734 13.297 1 96.38 42 LEU B CA 1
ATOM 1658 C C . LEU B 1 42 ? 10.219 17.328 13.641 1 96.38 42 LEU B C 1
ATOM 1660 O O . LEU B 1 42 ? 11.125 16.594 14.039 1 96.38 42 LEU B O 1
ATOM 1664 N N . GLY B 1 43 ? 10.305 18.609 13.391 1 97.44 43 GLY B N 1
ATOM 1665 C CA . GLY B 1 43 ? 11.547 19.266 13.758 1 97.44 43 GLY B CA 1
ATOM 1666 C C . GLY B 1 43 ? 11.922 19.047 15.211 1 97.44 43 GLY B C 1
ATOM 1667 O O . GLY B 1 43 ? 13.078 18.75 15.516 1 97.44 43 GLY B O 1
ATOM 1668 N N . THR B 1 44 ? 10.961 19.188 16.109 1 97.56 44 THR B N 1
ATOM 1669 C CA . THR B 1 44 ? 11.188 18.984 17.531 1 97.56 44 THR B CA 1
ATOM 1670 C C . THR B 1 44 ? 11.648 17.562 17.812 1 97.56 44 THR B C 1
ATOM 1672 O O . THR B 1 44 ? 12.617 17.359 18.562 1 97.56 44 THR B O 1
ATOM 1675 N N . LEU B 1 45 ? 11.078 16.609 17.219 1 95.69 45 LEU B N 1
ATOM 1676 C CA . LEU B 1 45 ? 11.398 15.195 17.422 1 95.69 45 LEU B CA 1
ATOM 1677 C C . LEU B 1 45 ? 12.805 14.883 16.906 1 95.69 45 LEU B C 1
ATOM 1679 O O . LEU B 1 45 ? 13.5 14.031 17.469 1 95.69 45 LEU B O 1
ATOM 1683 N N . LEU B 1 46 ? 13.227 15.578 15.898 1 96.44 46 LEU B N 1
ATOM 1684 C CA . LEU B 1 46 ? 14.492 15.289 15.234 1 96.44 46 LEU B CA 1
ATOM 1685 C C . LEU B 1 46 ? 15.602 16.188 15.766 1 96.44 46 LEU B C 1
ATOM 1687 O O . LEU B 1 46 ? 16.781 15.961 15.484 1 96.44 46 LEU B O 1
ATOM 1691 N N . GLY B 1 47 ? 15.234 17.219 16.469 1 97.5 47 GLY B N 1
ATOM 1692 C CA . GLY B 1 47 ? 16.219 18.172 16.969 1 97.5 47 GLY B CA 1
ATOM 1693 C C . GLY B 1 47 ? 16.703 19.141 15.898 1 97.5 47 GLY B C 1
ATOM 1694 O O . GLY B 1 47 ? 17.875 19.5 15.867 1 97.5 47 GLY B O 1
ATOM 1695 N N . ILE B 1 48 ? 15.805 19.469 14.969 1 98.06 48 ILE B N 1
ATOM 1696 C CA . ILE B 1 48 ? 16.125 20.422 13.906 1 98.06 48 ILE B CA 1
ATOM 1697 C C . ILE B 1 48 ? 15.023 21.453 13.766 1 98.06 48 ILE B C 1
ATOM 1699 O O . ILE B 1 48 ? 13.906 21.25 14.258 1 98.06 48 ILE B O 1
ATOM 1703 N N . PRO B 1 49 ? 15.352 22.609 13.125 1 98.19 49 PRO B N 1
ATOM 1704 C CA . PRO B 1 49 ? 14.312 23.609 12.898 1 98.19 49 PRO B CA 1
ATOM 1705 C C . PRO B 1 49 ? 13.195 23.109 11.977 1 98.19 49 PRO B C 1
ATOM 1707 O O . PRO B 1 49 ? 13.43 22.234 11.141 1 98.19 49 PRO B O 1
ATOM 1710 N N . GLU B 1 50 ? 12.062 23.672 12.133 1 98 50 GLU B N 1
ATOM 1711 C CA . GLU B 1 50 ? 10.906 23.344 11.305 1 98 50 GLU B CA 1
ATOM 1712 C C . GLU B 1 50 ? 11.234 23.438 9.82 1 98 50 GLU B C 1
ATOM 1714 O O . GLU B 1 50 ? 10.891 22.547 9.039 1 98 50 GLU B O 1
ATOM 1719 N N . GLU B 1 51 ? 11.852 24.516 9.43 1 97.94 51 GLU B N 1
ATOM 1720 C CA . GLU B 1 51 ? 12.164 24.766 8.023 1 97.94 51 GLU B CA 1
ATOM 1721 C C . GLU B 1 51 ? 13.039 23.656 7.445 1 97.94 51 GLU B C 1
ATOM 1723 O O . GLU B 1 51 ? 12.852 23.25 6.297 1 97.94 51 GLU B O 1
ATOM 1728 N N . GLU B 1 52 ? 13.93 23.234 8.242 1 98.06 52 GLU B N 1
ATOM 1729 C CA . GLU B 1 52 ? 14.812 22.172 7.785 1 98.06 52 GLU B CA 1
ATOM 1730 C C . GLU B 1 52 ? 14.055 20.844 7.641 1 98.06 52 GLU B C 1
ATOM 1732 O O . GLU B 1 52 ? 14.273 20.109 6.684 1 98.06 52 GLU B O 1
ATOM 1737 N N . ALA B 1 53 ? 13.234 20.516 8.625 1 97.75 53 ALA B N 1
ATOM 1738 C CA . ALA B 1 53 ? 12.422 19.297 8.539 1 97.75 53 ALA B CA 1
ATOM 1739 C C . ALA B 1 53 ? 11.586 19.297 7.258 1 97.75 53 ALA B C 1
ATOM 1741 O O . ALA B 1 53 ? 11.555 18.297 6.535 1 97.75 53 ALA B O 1
ATOM 1742 N N . LEU B 1 54 ? 10.961 20.438 6.996 1 97.69 54 LEU B N 1
ATOM 1743 C CA . LEU B 1 54 ? 10.125 20.562 5.809 1 97.69 54 LEU B CA 1
ATOM 1744 C C . LEU B 1 54 ? 10.953 20.422 4.539 1 97.69 54 LEU B C 1
ATOM 1746 O O . LEU B 1 54 ? 10.562 19.719 3.609 1 97.69 54 LEU B O 1
ATOM 1750 N N . GLU B 1 55 ? 12.031 21.031 4.488 1 97.69 55 GLU B N 1
ATOM 1751 C CA . GLU B 1 55 ? 12.898 20.969 3.316 1 97.69 55 GLU B CA 1
ATOM 1752 C C . GLU B 1 55 ? 13.398 19.547 3.068 1 97.69 55 GLU B C 1
ATOM 1754 O O . GLU B 1 55 ? 13.523 19.125 1.92 1 97.69 55 GLU B O 1
ATOM 1759 N N . ARG B 1 56 ? 13.703 18.906 4.105 1 97.31 56 ARG B N 1
ATOM 1760 C CA . ARG B 1 56 ? 14.164 17.516 3.957 1 97.31 56 ARG B CA 1
ATOM 1761 C C . ARG B 1 56 ? 13.062 16.625 3.404 1 97.31 56 ARG B C 1
ATOM 1763 O O . ARG B 1 56 ? 13.312 15.781 2.547 1 97.31 56 ARG B O 1
ATOM 1770 N N . VAL B 1 57 ? 11.875 16.781 3.9 1 96.5 57 VAL B N 1
ATOM 1771 C CA . VAL B 1 57 ? 10.75 16.031 3.357 1 96.5 57 VAL B CA 1
ATOM 1772 C C . VAL B 1 57 ? 10.586 16.328 1.872 1 96.5 57 VAL B C 1
ATOM 1774 O O . VAL B 1 57 ? 10.422 15.43 1.056 1 96.5 57 VAL B O 1
ATOM 1777 N N . ARG B 1 58 ? 10.641 17.609 1.52 1 96.75 58 ARG B N 1
ATOM 1778 C CA . ARG B 1 58 ? 10.516 18.031 0.125 1 96.75 58 ARG B CA 1
ATOM 1779 C C . ARG B 1 58 ? 11.617 17.422 -0.728 1 96.75 58 ARG B C 1
ATOM 1781 O O . ARG B 1 58 ? 11.367 16.938 -1.838 1 96.75 58 ARG B O 1
ATOM 1788 N N . SER B 1 59 ? 12.781 17.438 -0.198 1 96.56 59 SER B N 1
ATOM 1789 C CA . SER B 1 59 ? 13.938 16.891 -0.903 1 96.56 59 SER B CA 1
ATOM 1790 C C . SER B 1 59 ? 13.773 15.391 -1.137 1 96.56 59 SER B C 1
ATOM 1792 O O . SER B 1 59 ? 14.023 14.898 -2.238 1 96.56 59 SER B O 1
ATOM 1794 N N . LEU B 1 60 ? 13.352 14.695 -0.083 1 96.06 60 LEU B N 1
ATOM 1795 C CA . LEU B 1 60 ? 13.148 13.258 -0.186 1 96.06 60 LEU B CA 1
ATOM 1796 C C . LEU B 1 60 ? 12.039 12.93 -1.183 1 96.06 60 LEU B C 1
ATOM 1798 O O . LEU B 1 60 ? 12.094 11.906 -1.861 1 96.06 60 LEU B O 1
ATOM 1802 N N . ARG B 1 61 ? 11.055 13.75 -1.266 1 94.94 61 ARG B N 1
ATOM 1803 C CA . ARG B 1 61 ? 10 13.617 -2.264 1 94.94 61 ARG B CA 1
ATOM 1804 C C . ARG B 1 61 ? 10.539 13.859 -3.67 1 94.94 61 ARG B C 1
ATOM 1806 O O . ARG B 1 61 ? 10.258 13.086 -4.59 1 94.94 61 ARG B O 1
ATOM 1813 N N . GLU B 1 62 ? 11.312 14.891 -3.877 1 94.44 62 GLU B N 1
ATOM 1814 C CA . GLU B 1 62 ? 11.898 15.234 -5.172 1 94.44 62 GLU B CA 1
ATOM 1815 C C . GLU B 1 62 ? 12.82 14.125 -5.672 1 94.44 62 GLU B C 1
ATOM 1817 O O . GLU B 1 62 ? 12.875 13.859 -6.875 1 94.44 62 GLU B O 1
ATOM 1822 N N . ARG B 1 63 ? 13.492 13.578 -4.691 1 94.12 63 ARG B N 1
ATOM 1823 C CA . ARG B 1 63 ? 14.406 12.492 -5.031 1 94.12 63 ARG B CA 1
ATOM 1824 C C . ARG B 1 63 ? 13.648 11.188 -5.246 1 94.12 63 ARG B C 1
ATOM 1826 O O . ARG B 1 63 ? 14.25 10.148 -5.527 1 94.12 63 ARG B O 1
ATOM 1833 N N . ARG B 1 64 ? 12.328 11.148 -4.996 1 93.44 64 ARG B N 1
ATOM 1834 C CA . ARG B 1 64 ? 11.406 10.047 -5.238 1 93.44 64 ARG B CA 1
ATOM 1835 C C . ARG B 1 64 ? 11.633 8.914 -4.234 1 93.44 64 ARG B C 1
ATOM 1837 O O . ARG B 1 64 ? 11.328 7.754 -4.52 1 93.44 64 ARG B O 1
ATOM 1844 N N . ILE B 1 65 ? 12.328 9.258 -3.154 1 94.5 65 ILE B N 1
ATOM 1845 C CA . ILE B 1 65 ? 12.391 8.312 -2.043 1 94.5 65 ILE B CA 1
ATOM 1846 C C . ILE B 1 65 ? 11.016 8.203 -1.386 1 94.5 65 ILE B C 1
ATOM 1848 O O . ILE B 1 65 ? 10.523 7.098 -1.135 1 94.5 65 ILE B O 1
ATOM 1852 N N . ILE B 1 66 ? 10.492 9.367 -1.081 1 94.12 66 ILE B N 1
ATOM 1853 C CA . ILE B 1 66 ? 9.078 9.414 -0.727 1 94.12 66 ILE B CA 1
ATOM 1854 C C . ILE B 1 66 ? 8.227 9.43 -1.996 1 94.12 66 ILE B C 1
ATOM 1856 O O . ILE B 1 66 ? 8.266 10.398 -2.76 1 94.12 66 ILE B O 1
ATOM 1860 N N . ARG B 1 67 ? 7.504 8.438 -2.164 1 92.5 67 ARG B N 1
ATOM 1861 C CA . ARG B 1 67 ? 6.648 8.352 -3.342 1 92.5 67 ARG B CA 1
ATOM 1862 C C . ARG B 1 67 ? 5.398 9.211 -3.176 1 92.5 67 ARG B C 1
ATOM 1864 O O . ARG B 1 67 ? 4.969 9.875 -4.117 1 92.5 67 ARG B O 1
ATOM 1871 N N . ARG B 1 68 ? 4.879 9.133 -2.029 1 92.06 68 ARG B N 1
ATOM 1872 C CA . ARG B 1 68 ? 3.646 9.852 -1.727 1 92.06 68 ARG B CA 1
ATOM 1873 C C . ARG B 1 68 ? 3.561 10.188 -0.242 1 92.06 68 ARG B C 1
ATOM 1875 O O . ARG B 1 68 ? 4.047 9.438 0.601 1 92.06 68 ARG B O 1
ATOM 1882 N N . LEU B 1 69 ? 3.104 11.383 0.003 1 91.88 69 LEU B N 1
ATOM 1883 C CA . LEU B 1 69 ? 2.705 11.742 1.358 1 91.88 69 LEU B CA 1
ATOM 1884 C C . LEU B 1 69 ? 1.192 11.914 1.452 1 91.88 69 LEU B C 1
ATOM 1886 O O . LEU B 1 69 ? 0.617 12.766 0.769 1 91.88 69 LEU B O 1
ATOM 1890 N N . GLY B 1 70 ? 0.527 11.047 2.129 1 91.44 70 GLY B N 1
ATOM 1891 C CA . GLY B 1 70 ? -0.922 11.133 2.211 1 91.44 70 GLY B CA 1
ATOM 1892 C C . GLY B 1 70 ? -1.538 10.047 3.072 1 91.44 70 GLY B C 1
ATOM 1893 O O . GLY B 1 70 ? -0.841 9.398 3.857 1 91.44 70 GLY B O 1
ATOM 1894 N N . ALA B 1 71 ? -2.799 9.977 2.957 1 93.12 71 ALA B N 1
ATOM 1895 C CA . ALA B 1 71 ? -3.551 9.055 3.799 1 93.12 71 ALA B CA 1
ATOM 1896 C C . ALA B 1 71 ? -3.764 7.715 3.092 1 93.12 71 ALA B C 1
ATOM 1898 O O . ALA B 1 71 ? -4.016 7.68 1.886 1 93.12 71 ALA B O 1
ATOM 1899 N N . ASN B 1 72 ? -3.596 6.695 3.818 1 93.5 72 ASN B N 1
ATOM 1900 C CA . ASN B 1 72 ? -4 5.352 3.418 1 93.5 72 ASN B CA 1
ATOM 1901 C C . ASN B 1 72 ? -5.336 4.957 4.043 1 93.5 72 ASN B C 1
ATOM 1903 O O . ASN B 1 72 ? -5.586 5.242 5.215 1 93.5 72 ASN B O 1
ATOM 1907 N N . PHE B 1 73 ? -6.141 4.301 3.26 1 94.25 73 PHE B N 1
ATOM 1908 C CA . PHE B 1 73 ? -7.5 4.035 3.715 1 94.25 73 PHE B CA 1
ATOM 1909 C C . PHE B 1 73 ? -7.695 2.551 4.004 1 94.25 73 PHE B C 1
ATOM 1911 O O . PHE B 1 73 ? -6.93 1.715 3.521 1 94.25 73 PHE B O 1
ATOM 1918 N N . GLN B 1 74 ? -8.656 2.389 4.848 1 92.69 74 GLN B N 1
ATOM 1919 C CA . GLN B 1 74 ? -9.242 1.059 4.934 1 92.69 74 GLN B CA 1
ATOM 1920 C C . GLN B 1 74 ? -10.305 0.855 3.857 1 92.69 74 GLN B C 1
ATOM 1922 O O . GLN B 1 74 ? -11.477 1.194 4.059 1 92.69 74 GLN B O 1
ATOM 1927 N N . SER B 1 75 ? -9.898 0.288 2.814 1 91.5 75 SER B N 1
ATOM 1928 C CA . SER B 1 75 ? -10.727 0.245 1.617 1 91.5 75 SER B CA 1
ATOM 1929 C C . SER B 1 75 ? -12.07 -0.431 1.896 1 91.5 75 SER B C 1
ATOM 1931 O O . SER B 1 75 ? -13.102 -0.018 1.365 1 91.5 75 SER B O 1
ATOM 1933 N N . GLY B 1 76 ? -12.078 -1.454 2.727 1 90.31 76 GLY B N 1
ATOM 1934 C CA . GLY B 1 76 ? -13.305 -2.146 3.062 1 90.31 76 GLY B CA 1
ATOM 1935 C C . GLY B 1 76 ? -14.344 -1.243 3.701 1 90.31 76 GLY B C 1
ATOM 1936 O O . GLY B 1 76 ? -15.539 -1.362 3.418 1 90.31 76 GLY B O 1
ATOM 1937 N N . LYS B 1 77 ? -13.914 -0.409 4.527 1 90.25 77 LYS B N 1
ATOM 1938 C CA . LYS B 1 77 ? -14.82 0.507 5.215 1 90.25 77 LYS B CA 1
ATOM 1939 C C . LYS B 1 77 ? -15.414 1.525 4.246 1 90.25 77 LYS B C 1
ATOM 1941 O O . LYS B 1 77 ? -16.422 2.176 4.559 1 90.25 77 LYS B O 1
ATOM 1946 N N . LEU B 1 78 ? -14.805 1.637 3.137 1 91.12 78 LEU B N 1
ATOM 1947 C CA . LEU B 1 78 ? -15.281 2.574 2.127 1 91.12 78 LEU B CA 1
ATOM 1948 C C . LEU B 1 78 ? -16.109 1.857 1.068 1 91.12 78 LEU B C 1
ATOM 1950 O O . LEU B 1 78 ? -16.562 2.479 0.103 1 91.12 78 LEU B O 1
ATOM 1954 N N . GLY B 1 79 ? -16.219 0.55 1.25 1 90 79 GLY B N 1
ATOM 1955 C CA . GLY B 1 79 ? -17.078 -0.226 0.367 1 90 79 GLY B CA 1
ATOM 1956 C C . GLY B 1 79 ? -16.328 -0.821 -0.814 1 90 79 GLY B C 1
ATOM 1957 O O . GLY B 1 79 ? -16.938 -1.433 -1.694 1 90 79 GLY B O 1
ATOM 1958 N N . PHE B 1 80 ? -15.094 -0.619 -0.81 1 93 80 PHE B N 1
ATOM 1959 C CA . PHE B 1 80 ? -14.312 -1.153 -1.915 1 93 80 PHE B CA 1
ATOM 1960 C C . PHE B 1 80 ? -13.961 -2.617 -1.674 1 93 80 PHE B C 1
ATOM 1962 O O . PHE B 1 80 ? -13.898 -3.064 -0.527 1 93 80 PHE B O 1
ATOM 1969 N N . VAL B 1 81 ? -13.766 -3.336 -2.77 1 94.06 81 VAL B N 1
ATOM 1970 C CA . VAL B 1 81 ? -13.281 -4.711 -2.734 1 94.06 81 VAL B CA 1
ATOM 1971 C C . VAL B 1 81 ? -11.961 -4.812 -3.488 1 94.06 81 VAL B C 1
ATOM 1973 O O . VAL B 1 81 ? -11.695 -4.023 -4.398 1 94.06 81 VAL B O 1
ATOM 1976 N N . SER B 1 82 ? -11.164 -5.734 -3.066 1 93.81 82 SER B N 1
ATOM 1977 C CA . SER B 1 82 ? -9.852 -5.914 -3.672 1 93.81 82 SER B CA 1
ATOM 1978 C C . SER B 1 82 ? -9.633 -7.363 -4.105 1 93.81 82 SER B C 1
ATOM 1980 O O . SER B 1 82 ? -10.148 -8.289 -3.471 1 93.81 82 SER B O 1
ATOM 1982 N N . THR B 1 83 ? -8.93 -7.566 -5.18 1 97.25 83 THR B N 1
ATOM 1983 C CA . THR B 1 83 ? -8.555 -8.898 -5.625 1 97.25 83 THR B CA 1
ATOM 1984 C C . THR B 1 83 ? -7.129 -8.898 -6.176 1 97.25 83 THR B C 1
ATOM 1986 O O . THR B 1 83 ? -6.641 -7.871 -6.648 1 97.25 83 THR B O 1
ATOM 1989 N N . LEU B 1 84 ? -6.488 -10.023 -6.027 1 98.38 84 LEU B N 1
ATOM 1990 C CA . LEU B 1 84 ? -5.227 -10.32 -6.691 1 98.38 84 LEU B CA 1
ATOM 1991 C C . LEU B 1 84 ? -5.461 -11.062 -8.008 1 98.38 84 LEU B C 1
ATOM 1993 O O . LEU B 1 84 ? -6.246 -12.008 -8.055 1 98.38 84 LEU B O 1
ATOM 1997 N N . CYS B 1 85 ? -4.758 -10.586 -9.023 1 98.62 85 CYS B N 1
ATOM 1998 C CA . CYS B 1 85 ? -4.945 -11.172 -10.344 1 98.62 85 CYS B CA 1
ATOM 1999 C C . CYS B 1 85 ? -3.613 -11.617 -10.938 1 98.62 85 CYS B C 1
ATOM 2001 O O . CYS B 1 85 ? -2.57 -11.031 -10.641 1 98.62 85 CYS B O 1
ATOM 2003 N N . ALA B 1 86 ? -3.721 -12.594 -11.773 1 98.62 86 ALA B N 1
ATOM 2004 C CA . ALA B 1 86 ? -2.549 -13.07 -12.508 1 98.62 86 ALA B CA 1
ATOM 2005 C C . ALA B 1 86 ? -2.908 -13.414 -13.945 1 98.62 86 ALA B C 1
ATOM 2007 O O . ALA B 1 86 ? -4.047 -13.789 -14.234 1 98.62 86 ALA B O 1
ATOM 2008 N N . ALA B 1 87 ? -1.939 -13.289 -14.812 1 98.75 87 ALA B N 1
ATOM 2009 C CA . ALA B 1 87 ? -2.119 -13.648 -16.219 1 98.75 87 ALA B CA 1
ATOM 2010 C C . ALA B 1 87 ? -0.842 -14.25 -16.797 1 98.75 87 ALA B C 1
ATOM 2012 O O . ALA B 1 87 ? 0.263 -13.906 -16.375 1 98.75 87 ALA B O 1
ATOM 2013 N N . LYS B 1 88 ? -1.047 -15.188 -17.672 1 98.62 88 LYS B N 1
ATOM 2014 C CA . LYS B 1 88 ? 0.037 -15.695 -18.516 1 98.62 88 LYS B CA 1
ATOM 2015 C C . LYS B 1 88 ? 0.141 -14.898 -19.812 1 98.62 88 LYS B C 1
ATOM 2017 O O . LYS B 1 88 ? -0.615 -15.148 -20.75 1 98.62 88 LYS B O 1
ATOM 2022 N N . VAL B 1 89 ? 1.118 -14.023 -19.812 1 98.56 89 VAL B N 1
ATOM 2023 C CA . VAL B 1 89 ? 1.195 -13.109 -20.953 1 98.56 89 VAL B CA 1
ATOM 2024 C C . VAL B 1 89 ? 2.387 -13.484 -21.828 1 98.56 89 VAL B C 1
ATOM 2026 O O . VAL B 1 89 ? 3.529 -13.492 -21.359 1 98.56 89 VAL B O 1
ATOM 2029 N N . PRO B 1 90 ? 2.139 -13.797 -23.078 1 98 90 PRO B N 1
ATOM 2030 C CA . PRO B 1 90 ? 3.262 -14.023 -24 1 98 90 PRO B CA 1
ATOM 2031 C C . PRO B 1 90 ? 4.18 -12.805 -24.125 1 98 90 PRO B C 1
ATOM 2033 O O . PRO B 1 90 ? 3.711 -11.664 -24.047 1 98 90 PRO B O 1
ATOM 2036 N N . GLU B 1 91 ? 5.375 -13.102 -24.391 1 96.44 91 GLU B N 1
ATOM 2037 C CA . GLU B 1 91 ? 6.383 -12.039 -24.453 1 96.44 91 GLU B CA 1
ATOM 2038 C C . GLU B 1 91 ? 6.031 -11.008 -25.516 1 96.44 91 GLU B C 1
ATOM 2040 O O . GLU B 1 91 ? 6.195 -9.805 -25.297 1 96.44 91 GLU B O 1
ATOM 2045 N N . ASP B 1 92 ? 5.539 -11.406 -26.594 1 97.5 92 ASP B N 1
ATOM 2046 C CA . ASP B 1 92 ? 5.277 -10.516 -27.719 1 97.5 92 ASP B CA 1
ATOM 2047 C C . ASP B 1 92 ? 4.016 -9.688 -27.484 1 97.5 92 ASP B C 1
ATOM 2049 O O . ASP B 1 92 ? 3.707 -8.781 -28.25 1 97.5 92 ASP B O 1
ATOM 2053 N N . ARG B 1 93 ? 3.328 -9.969 -26.375 1 97.81 93 ARG B N 1
ATOM 2054 C CA . ARG B 1 93 ? 2.113 -9.227 -26.062 1 97.81 93 ARG B CA 1
ATOM 2055 C C . ARG B 1 93 ? 2.258 -8.461 -24.75 1 97.81 93 ARG B C 1
ATOM 2057 O O . ARG B 1 93 ? 1.312 -7.816 -24.297 1 97.81 93 ARG B O 1
ATOM 2064 N N . MET B 1 94 ? 3.371 -8.484 -24.219 1 97.62 94 MET B N 1
ATOM 2065 C CA . MET B 1 94 ? 3.635 -7.977 -22.875 1 97.62 94 MET B CA 1
ATOM 2066 C C . MET B 1 94 ? 3.375 -6.477 -22.797 1 97.62 94 MET B C 1
ATOM 2068 O O . MET B 1 94 ? 2.635 -6.012 -21.938 1 97.62 94 MET B O 1
ATOM 2072 N N . GLU B 1 95 ? 3.918 -5.766 -23.672 1 97.25 95 GLU B N 1
ATOM 2073 C CA . GLU B 1 95 ? 3.811 -4.309 -23.656 1 97.25 95 GLU B CA 1
ATOM 2074 C C . GLU B 1 95 ? 2.355 -3.861 -23.781 1 97.25 95 GLU B C 1
ATOM 2076 O O . GLU B 1 95 ? 1.894 -3.016 -23.016 1 97.25 95 GLU B O 1
ATOM 2081 N N . ASP B 1 96 ? 1.644 -4.426 -24.688 1 97.19 96 ASP B N 1
ATOM 2082 C CA . ASP B 1 96 ? 0.248 -4.062 -24.922 1 97.19 96 ASP B CA 1
ATOM 2083 C C . ASP B 1 96 ? -0.619 -4.434 -23.719 1 97.19 96 ASP B C 1
ATOM 2085 O O . ASP B 1 96 ? -1.487 -3.662 -23.312 1 97.19 96 ASP B O 1
ATOM 2089 N N . PHE B 1 97 ? -0.334 -5.59 -23.25 1 98.38 97 PHE B N 1
ATOM 2090 C CA . PHE B 1 97 ? -1.111 -6.043 -22.109 1 98.38 97 PHE B CA 1
ATOM 2091 C C . PHE B 1 97 ? -0.9 -5.125 -20.906 1 98.38 97 PHE B C 1
ATOM 2093 O O . PHE B 1 97 ? -1.865 -4.672 -20.297 1 98.38 97 PHE B O 1
ATOM 2100 N N . VAL B 1 98 ? 0.281 -4.84 -20.594 1 98.25 98 VAL B N 1
ATOM 2101 C CA . VAL B 1 98 ? 0.627 -4.008 -19.453 1 98.25 98 VAL B CA 1
ATOM 2102 C C . VAL B 1 98 ? 0.042 -2.609 -19.625 1 98.25 98 VAL B C 1
ATOM 2104 O O . VAL B 1 98 ? -0.513 -2.035 -18.688 1 98.25 98 VAL B O 1
ATOM 2107 N N . ARG B 1 99 ? 0.125 -2.102 -20.781 1 97.19 99 ARG B N 1
ATOM 2108 C CA . ARG B 1 99 ? -0.435 -0.787 -21.078 1 97.19 99 ARG B CA 1
ATOM 2109 C C . ARG B 1 99 ? -1.94 -0.764 -20.844 1 97.19 99 ARG B C 1
ATOM 2111 O O . ARG B 1 99 ? -2.457 0.16 -20.203 1 97.19 99 ARG B O 1
ATOM 2118 N N . ASP B 1 100 ? -2.609 -1.753 -21.281 1 96.5 100 ASP B N 1
ATOM 2119 C CA . ASP B 1 100 ? -4.059 -1.839 -21.141 1 96.5 100 ASP B CA 1
ATOM 2120 C C . ASP B 1 100 ? -4.465 -1.944 -19.672 1 96.5 100 ASP B C 1
ATOM 2122 O O . ASP B 1 100 ? -5.355 -1.223 -19.219 1 96.5 100 ASP B O 1
ATOM 2126 N N . VAL B 1 101 ? -3.818 -2.83 -19.016 1 97.62 101 VAL B N 1
ATOM 2127 C CA . VAL B 1 101 ? -4.141 -3.07 -17.609 1 97.62 101 VAL B CA 1
ATOM 2128 C C . VAL B 1 101 ? -3.814 -1.825 -16.781 1 97.62 101 VAL B C 1
ATOM 2130 O O . VAL B 1 101 ? -4.641 -1.366 -15.992 1 97.62 101 VAL B O 1
ATOM 2133 N N . ASN B 1 102 ? -2.713 -1.237 -17.078 1 96.88 102 ASN B N 1
ATOM 2134 C CA . ASN B 1 102 ? -2.252 -0.105 -16.281 1 96.88 102 ASN B CA 1
ATOM 2135 C C . ASN B 1 102 ? -3.098 1.141 -16.531 1 96.88 102 ASN B C 1
ATOM 2137 O O . ASN B 1 102 ? -3.105 2.066 -15.719 1 96.88 102 ASN B O 1
ATOM 2141 N N . ALA B 1 103 ? -3.791 1.191 -17.625 1 94.69 103 ALA B N 1
ATOM 2142 C CA . ALA B 1 103 ? -4.605 2.352 -17.984 1 94.69 103 ALA B CA 1
ATOM 2143 C C . ALA B 1 103 ? -5.902 2.377 -17.172 1 94.69 103 ALA B C 1
ATOM 2145 O O . ALA B 1 103 ? -6.59 3.4 -17.125 1 94.69 103 ALA B O 1
ATOM 2146 N N . ARG B 1 104 ? -6.27 1.283 -16.609 1 93.38 104 ARG B N 1
ATOM 2147 C CA . ARG B 1 104 ? -7.543 1.176 -15.898 1 93.38 104 ARG B CA 1
ATOM 2148 C C . ARG B 1 104 ? -7.441 1.745 -14.492 1 93.38 104 ARG B C 1
ATOM 2150 O O . ARG B 1 104 ? -6.527 1.4 -13.742 1 93.38 104 ARG B O 1
ATOM 2157 N N . PRO B 1 105 ? -8.641 2.432 -14.367 1 88.56 105 PRO B N 1
ATOM 2158 C CA . PRO B 1 105 ? -8.68 2.906 -12.977 1 88.56 105 PRO B CA 1
ATOM 2159 C C . PRO B 1 105 ? -8.867 1.773 -11.977 1 88.56 105 PRO B C 1
ATOM 2161 O O . PRO B 1 105 ? -9.492 0.756 -12.297 1 88.56 105 PRO B O 1
ATOM 2164 N N . GLY B 1 106 ? -8.258 1.69 -10.945 1 93.69 106 GLY B N 1
ATOM 2165 C CA . GLY B 1 106 ? -8.414 0.696 -9.891 1 93.69 106 GLY B CA 1
ATOM 2166 C C . GLY B 1 106 ? -7.227 -0.241 -9.781 1 93.69 106 GLY B C 1
ATOM 2167 O O . GLY B 1 106 ? -7.062 -0.922 -8.766 1 93.69 106 GLY B O 1
ATOM 2168 N N . ILE B 1 107 ? -6.621 -0.383 -11.016 1 97.06 107 ILE B N 1
ATOM 2169 C CA . ILE B 1 107 ? -5.391 -1.158 -10.922 1 97.06 107 ILE B CA 1
ATOM 2170 C C . ILE B 1 107 ? -4.363 -0.396 -10.086 1 97.06 107 ILE B C 1
ATOM 2172 O O . ILE B 1 107 ? -4.004 0.737 -10.414 1 97.06 107 ILE B O 1
ATOM 2176 N N . THR B 1 108 ? -3.893 -1.083 -9.047 1 95.06 108 THR B N 1
ATOM 2177 C CA . THR B 1 108 ? -3.064 -0.347 -8.102 1 95.06 108 THR B CA 1
ATOM 2178 C C . THR B 1 108 ? -1.624 -0.851 -8.133 1 95.06 108 THR B C 1
ATOM 2180 O O . THR B 1 108 ? -0.69 -0.1 -7.844 1 95.06 108 THR B O 1
ATOM 2183 N N . HIS B 1 109 ? -1.434 -2.09 -8.344 1 96.44 109 HIS B N 1
ATOM 2184 C CA . HIS B 1 109 ? -0.137 -2.748 -8.461 1 96.44 109 HIS B CA 1
ATOM 2185 C C . HIS B 1 109 ? -0.063 -3.6 -9.727 1 96.44 109 HIS B C 1
ATOM 2187 O O . HIS B 1 109 ? -1.075 -4.148 -10.164 1 96.44 109 HIS B O 1
ATOM 2193 N N . ASN B 1 110 ? 1.145 -3.619 -10.258 1 98.25 110 ASN B N 1
ATOM 2194 C CA . ASN B 1 110 ? 1.4 -4.5 -11.391 1 98.25 110 ASN B CA 1
ATOM 2195 C C . ASN B 1 110 ? 2.877 -4.871 -11.492 1 98.25 110 ASN B C 1
ATOM 2197 O O . ASN B 1 110 ? 3.736 -3.996 -11.602 1 98.25 110 ASN B O 1
ATOM 2201 N N . TYR B 1 111 ? 3.08 -6.168 -11.461 1 97.81 111 TYR B N 1
ATOM 2202 C CA . TYR B 1 111 ? 4.445 -6.68 -11.406 1 97.81 111 TYR B CA 1
ATOM 2203 C C . TYR B 1 111 ? 4.645 -7.805 -12.414 1 97.81 111 TYR B C 1
ATOM 2205 O O . TYR B 1 111 ? 3.732 -8.594 -12.664 1 97.81 111 TYR B O 1
ATOM 2213 N N . LEU B 1 112 ? 5.879 -7.832 -12.961 1 97.88 112 LEU B N 1
ATOM 2214 C CA . LEU B 1 112 ? 6.371 -9.062 -13.578 1 97.88 112 LEU B CA 1
ATOM 2215 C C . LEU B 1 112 ? 7.027 -9.969 -12.539 1 97.88 112 LEU B C 1
ATOM 2217 O O . LEU B 1 112 ? 7.828 -9.508 -11.727 1 97.88 112 LEU B O 1
ATOM 2221 N N . ARG B 1 113 ? 6.617 -11.188 -12.555 1 96.88 113 ARG B N 1
ATOM 2222 C CA . ARG B 1 113 ? 7.207 -12.148 -11.633 1 96.88 113 ARG B CA 1
ATOM 2223 C C . ARG B 1 113 ? 7.637 -13.414 -12.367 1 96.88 113 ARG B C 1
ATOM 2225 O O . ARG B 1 113 ? 7.164 -13.695 -13.469 1 96.88 113 ARG B O 1
ATOM 2232 N N . GLU B 1 114 ? 8.547 -14.117 -11.695 1 91.44 114 GLU B N 1
ATOM 2233 C CA . GLU B 1 114 ? 9.07 -15.344 -12.289 1 91.44 114 GLU B CA 1
ATOM 2234 C C . GLU B 1 114 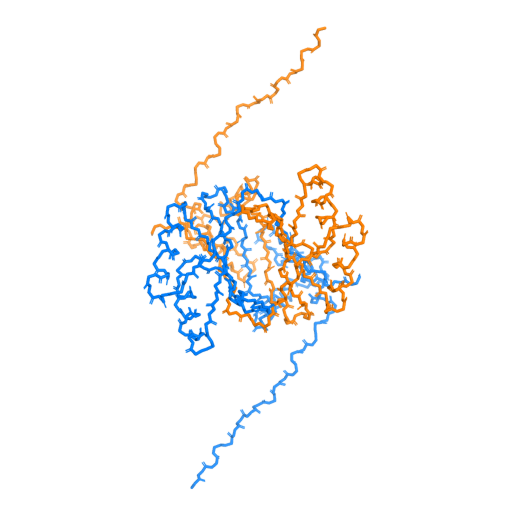? 8.148 -16.531 -12.008 1 91.44 114 GLU B C 1
ATOM 2236 O O . GLU B 1 114 ? 8.344 -17.25 -11.023 1 91.44 114 GLU B O 1
ATOM 2241 N N . HIS B 1 115 ? 7.27 -16.797 -12.836 1 95.88 115 HIS B N 1
ATOM 2242 C CA . HIS B 1 115 ? 6.273 -17.859 -12.742 1 95.88 115 HIS B CA 1
ATOM 2243 C C . HIS B 1 115 ? 5.559 -18.062 -14.078 1 95.88 115 HIS B C 1
ATOM 2245 O O . HIS B 1 115 ? 5.691 -17.234 -14.984 1 95.88 115 HIS B O 1
ATOM 2251 N N . ASN B 1 116 ? 4.879 -19.281 -14.188 1 95.94 116 ASN B N 1
ATOM 2252 C CA . ASN B 1 116 ? 4.051 -19.469 -15.375 1 95.94 116 ASN B CA 1
ATOM 2253 C C . ASN B 1 116 ? 3.031 -18.344 -15.539 1 95.94 116 ASN B C 1
ATOM 2255 O O . ASN B 1 116 ? 2.756 -17.906 -16.656 1 95.94 116 ASN B O 1
ATOM 2259 N N . TYR B 1 117 ? 2.396 -18.031 -14.453 1 97.88 117 TYR B N 1
ATOM 2260 C CA . TYR B 1 117 ? 1.756 -16.719 -14.398 1 97.88 117 TYR B CA 1
ATOM 2261 C C . TYR B 1 117 ? 2.787 -15.625 -14.188 1 97.88 117 TYR B C 1
ATOM 2263 O O . TYR B 1 117 ? 3.412 -15.547 -13.125 1 97.88 117 TYR B O 1
ATOM 2271 N N . ASN B 1 118 ? 2.902 -14.781 -15.195 1 98.25 118 ASN B N 1
ATOM 2272 C CA . ASN B 1 118 ? 4.07 -13.914 -15.125 1 98.25 118 ASN B CA 1
ATOM 2273 C C . ASN B 1 118 ? 3.674 -12.469 -14.805 1 98.25 118 ASN B C 1
ATOM 2275 O O . ASN B 1 118 ? 4.496 -11.688 -14.328 1 98.25 118 ASN B O 1
ATOM 2279 N N . ILE B 1 119 ? 2.42 -12.039 -15.031 1 98.69 119 ILE B N 1
ATOM 2280 C CA . ILE B 1 119 ? 1.943 -10.711 -14.641 1 98.69 119 ILE B CA 1
ATOM 2281 C C . ILE B 1 119 ? 1.002 -10.844 -13.445 1 98.69 119 ILE B C 1
ATOM 2283 O O . ILE B 1 119 ? 0.065 -11.641 -13.461 1 98.69 119 ILE B O 1
ATOM 2287 N N . TRP B 1 120 ? 1.287 -10.086 -12.453 1 98.62 120 TRP B N 1
ATOM 2288 C CA . TRP B 1 120 ? 0.479 -10.055 -11.234 1 98.62 120 TRP B CA 1
ATOM 2289 C C . TRP B 1 120 ? 0.054 -8.625 -10.906 1 98.62 120 TRP B C 1
ATOM 2291 O O . TRP B 1 120 ? 0.889 -7.723 -10.844 1 98.62 120 TRP B O 1
ATOM 2301 N N . PHE B 1 121 ? -1.243 -8.398 -10.727 1 98.56 121 PHE B N 1
ATOM 2302 C CA . PHE B 1 121 ? -1.717 -7.051 -10.422 1 98.56 121 PHE B CA 1
ATOM 2303 C C . PHE B 1 121 ? -2.881 -7.094 -9.438 1 98.56 121 PHE B C 1
ATOM 2305 O O . PHE B 1 121 ? -3.514 -8.141 -9.266 1 98.56 121 PHE B O 1
ATOM 2312 N N . THR B 1 122 ? -3.074 -6.031 -8.758 1 97.75 122 THR B N 1
ATOM 2313 C CA . THR B 1 122 ? -4.18 -5.867 -7.816 1 97.75 122 THR B CA 1
ATOM 2314 C C . THR B 1 122 ? -5.23 -4.918 -8.375 1 97.75 122 THR B C 1
ATOM 2316 O O . THR B 1 122 ? -4.895 -3.883 -8.953 1 97.75 122 THR B O 1
ATOM 2319 N N . LEU B 1 123 ? -6.438 -5.289 -8.227 1 97.75 123 LEU B N 1
ATOM 2320 C CA . LEU B 1 123 ? -7.57 -4.477 -8.648 1 97.75 123 LEU B CA 1
ATOM 2321 C C . LEU B 1 123 ? -8.461 -4.113 -7.465 1 97.75 123 LEU B C 1
ATOM 2323 O O . LEU B 1 123 ? -8.867 -4.988 -6.699 1 97.75 123 LEU B O 1
ATOM 2327 N N . ILE B 1 124 ? -8.703 -2.9 -7.285 1 95.88 124 ILE B N 1
ATOM 2328 C CA . ILE B 1 124 ? -9.672 -2.404 -6.312 1 95.88 124 ILE B CA 1
ATOM 2329 C C . ILE B 1 124 ? -10.906 -1.876 -7.039 1 95.88 124 ILE B C 1
ATOM 2331 O O . ILE B 1 124 ? -10.789 -1.144 -8.023 1 95.88 124 ILE B O 1
ATOM 2335 N N . SER B 1 125 ? -12.062 -2.258 -6.57 1 95.44 125 SER B N 1
ATOM 2336 C CA . SER B 1 125 ? -13.32 -1.896 -7.219 1 95.44 125 SER B CA 1
ATOM 2337 C C . SER B 1 125 ? -14.375 -1.481 -6.195 1 95.44 125 SER B C 1
ATOM 2339 O O . SER B 1 125 ? -14.32 -1.911 -5.039 1 95.44 125 SER B O 1
ATOM 2341 N N . PRO B 1 126 ? -15.312 -0.699 -6.648 1 93.94 126 PRO B N 1
ATOM 2342 C CA . PRO B 1 126 ? -16.359 -0.285 -5.719 1 93.94 126 PRO B CA 1
ATOM 2343 C C . PRO B 1 126 ? -17.328 -1.417 -5.379 1 93.94 126 PRO B C 1
ATOM 2345 O O . PRO B 1 126 ? -18.109 -1.307 -4.43 1 93.94 126 PRO B O 1
ATOM 2348 N N . SER B 1 127 ? -17.312 -2.496 -6.199 1 93.94 127 SER B N 1
ATOM 2349 C CA . SER B 1 127 ? -18.156 -3.656 -5.938 1 93.94 127 SER B CA 1
ATOM 2350 C C . SER B 1 127 ? -17.609 -4.906 -6.613 1 93.94 127 SER B C 1
ATOM 2352 O O . SER B 1 127 ? -16.766 -4.816 -7.504 1 93.94 127 SER B O 1
ATOM 2354 N N . ARG B 1 128 ? -18.141 -5.996 -6.184 1 94.75 128 ARG B N 1
ATOM 2355 C CA . ARG B 1 128 ? -17.75 -7.258 -6.801 1 94.75 128 ARG B CA 1
ATOM 2356 C C . ARG B 1 128 ? -18.203 -7.316 -8.258 1 94.75 128 ARG B C 1
ATOM 2358 O O . ARG B 1 128 ? -17.516 -7.887 -9.102 1 94.75 128 ARG B O 1
ATOM 2365 N N . GLU B 1 129 ? -19.328 -6.762 -8.484 1 96.81 129 GLU B N 1
ATOM 2366 C CA . GLU B 1 129 ? -19.828 -6.703 -9.852 1 96.81 129 GLU B CA 1
ATOM 2367 C C . GLU B 1 129 ? -18.906 -5.895 -10.75 1 96.81 129 GLU B C 1
ATOM 2369 O O . GLU B 1 129 ? -18.562 -6.328 -11.852 1 96.81 129 GLU B O 1
ATOM 2374 N N . ASP B 1 130 ? -18.438 -4.746 -10.266 1 96.38 130 ASP B N 1
ATOM 2375 C CA . ASP B 1 130 ? -17.5 -3.914 -11.023 1 96.38 130 ASP B CA 1
ATOM 2376 C C . ASP B 1 130 ? -16.172 -4.641 -11.242 1 96.38 130 ASP B C 1
ATOM 2378 O O . ASP B 1 130 ? -15.57 -4.527 -12.312 1 96.38 130 ASP B O 1
ATOM 2382 N N . GLU B 1 131 ? -15.766 -5.309 -10.234 1 96.69 131 GLU B N 1
ATOM 2383 C CA . GLU B 1 131 ? -14.547 -6.102 -10.312 1 96.69 131 GLU B CA 1
ATOM 2384 C C . GLU B 1 131 ? -14.625 -7.125 -11.445 1 96.69 131 GLU B C 1
ATOM 2386 O O . GLU B 1 131 ? -13.742 -7.176 -12.305 1 96.69 131 GLU B O 1
ATOM 2391 N N . ARG B 1 132 ? -15.688 -7.898 -11.453 1 97.19 132 ARG B N 1
ATOM 2392 C CA . ARG B 1 132 ? -15.891 -8.93 -12.469 1 97.19 132 ARG B CA 1
ATOM 2393 C C . ARG B 1 132 ? -15.977 -8.312 -13.859 1 97.19 132 ARG B C 1
ATOM 2395 O O . ARG B 1 132 ? -15.398 -8.836 -14.812 1 97.19 132 ARG B O 1
ATOM 2402 N N . ALA B 1 133 ? -16.672 -7.223 -13.922 1 97.5 133 ALA B N 1
ATOM 2403 C CA . ALA B 1 133 ? -16.844 -6.551 -15.203 1 97.5 133 ALA B CA 1
ATOM 2404 C C . ALA B 1 133 ? -15.5 -6.059 -15.742 1 97.5 133 ALA B C 1
ATOM 2406 O O . ALA B 1 133 ? -15.203 -6.203 -16.922 1 97.5 133 ALA B O 1
ATOM 2407 N N . THR B 1 134 ? -14.719 -5.484 -14.891 1 97.56 134 THR B N 1
ATOM 2408 C CA . THR B 1 134 ? -13.414 -4.969 -15.289 1 97.56 134 THR B CA 1
ATOM 2409 C C . THR B 1 134 ? -12.508 -6.094 -15.773 1 97.56 134 THR B C 1
ATOM 2411 O O . THR B 1 134 ? -11.867 -5.973 -16.812 1 97.56 134 THR B O 1
ATOM 2414 N N . LEU B 1 135 ? -12.492 -7.176 -15.062 1 98.12 135 LEU B N 1
ATOM 2415 C CA . LEU B 1 135 ? -11.633 -8.297 -15.43 1 98.12 135 LEU B CA 1
ATOM 2416 C C . LEU B 1 135 ? -12.109 -8.945 -16.734 1 98.12 135 LEU B C 1
ATOM 2418 O O . LEU B 1 135 ? -11.297 -9.336 -17.562 1 98.12 135 LEU B O 1
ATOM 2422 N N . ALA B 1 136 ? -13.43 -9.055 -16.844 1 97.94 136 ALA B N 1
ATOM 2423 C CA . ALA B 1 136 ? -13.992 -9.586 -18.078 1 97.94 136 ALA B CA 1
ATOM 2424 C C . ALA B 1 136 ? -13.609 -8.711 -19.281 1 97.94 136 ALA B C 1
ATOM 2426 O O . ALA B 1 136 ? -13.305 -9.219 -20.359 1 97.94 136 ALA B O 1
ATOM 2427 N N . ASP B 1 137 ? -13.625 -7.43 -19.062 1 97.75 137 ASP B N 1
ATOM 2428 C CA . ASP B 1 137 ? -13.266 -6.488 -20.125 1 97.75 137 ASP B CA 1
ATOM 2429 C C . ASP B 1 137 ? -11.805 -6.641 -20.531 1 97.75 137 ASP B C 1
ATOM 2431 O O . ASP B 1 137 ? -11.477 -6.629 -21.719 1 97.75 137 ASP B O 1
ATOM 2435 N N . ILE B 1 138 ? -10.922 -6.77 -19.578 1 97.31 138 ILE B N 1
ATOM 2436 C CA . ILE B 1 138 ? -9.508 -6.969 -19.859 1 97.31 138 ILE B CA 1
ATOM 2437 C C . ILE B 1 138 ? -9.32 -8.242 -20.672 1 97.31 138 ILE B C 1
ATOM 2439 O O . ILE B 1 138 ? -8.602 -8.242 -21.688 1 97.31 138 ILE B O 1
ATOM 2443 N N . THR B 1 139 ? -9.992 -9.289 -20.266 1 97.94 139 THR B N 1
ATOM 2444 C CA . THR B 1 139 ? -9.898 -10.562 -20.969 1 97.94 139 THR B CA 1
ATOM 2445 C C . THR B 1 139 ? -10.422 -10.422 -22.391 1 97.94 139 THR B C 1
ATOM 2447 O O . THR B 1 139 ? -9.797 -10.914 -23.344 1 97.94 139 THR B O 1
ATOM 2450 N N . ALA B 1 140 ? -11.531 -9.773 -22.531 1 97.25 140 ALA B N 1
ATOM 2451 C CA . ALA B 1 140 ? -12.148 -9.609 -23.844 1 97.25 140 ALA B CA 1
ATOM 2452 C C . ALA B 1 140 ? -11.25 -8.812 -24.781 1 97.25 140 ALA B C 1
ATOM 2454 O O . ALA B 1 140 ? -11.102 -9.156 -25.953 1 97.25 140 ALA B O 1
ATOM 2455 N N . ARG B 1 141 ? -10.609 -7.824 -24.312 1 96.38 141 ARG B N 1
ATOM 2456 C CA . ARG B 1 141 ? -9.797 -6.926 -25.125 1 96.38 141 ARG B CA 1
ATOM 2457 C C . ARG B 1 141 ? -8.445 -7.555 -25.453 1 96.38 141 ARG B C 1
ATOM 2459 O O . ARG B 1 141 ? -7.918 -7.367 -26.547 1 96.38 141 ARG B O 1
ATOM 2466 N N . THR B 1 142 ? -7.918 -8.281 -24.562 1 96.38 142 THR B N 1
ATOM 2467 C CA . THR B 1 142 ? -6.555 -8.773 -24.734 1 96.38 142 THR B CA 1
ATOM 2468 C C . THR B 1 142 ? -6.562 -10.219 -25.234 1 96.38 142 THR B C 1
ATOM 2470 O O . THR B 1 142 ? -5.57 -10.688 -25.797 1 96.38 142 THR B O 1
ATOM 2473 N N . GLY B 1 143 ? -7.707 -10.922 -24.938 1 97 143 GLY B N 1
ATOM 2474 C CA . GLY B 1 143 ? -7.785 -12.344 -25.234 1 97 143 GLY B CA 1
ATOM 2475 C C . GLY B 1 143 ? -7.043 -13.211 -24.25 1 97 143 GLY B C 1
ATOM 2476 O O . GLY B 1 143 ? -6.859 -14.414 -24.469 1 97 143 GLY B O 1
ATOM 2477 N N . ILE B 1 144 ? -6.543 -12.625 -23.203 1 98.19 144 ILE B N 1
ATOM 2478 C CA . ILE B 1 144 ? -5.754 -13.336 -22.203 1 98.19 144 ILE B CA 1
ATOM 2479 C C . ILE B 1 144 ? -6.59 -13.547 -20.938 1 98.19 144 ILE B C 1
ATOM 2481 O O . ILE B 1 144 ? -7.047 -12.586 -20.312 1 98.19 144 ILE B O 1
ATOM 2485 N N . PRO B 1 145 ? -6.82 -14.812 -20.609 1 97.94 145 PRO B N 1
ATOM 2486 C CA . PRO B 1 145 ? -7.574 -15.07 -19.375 1 97.94 145 PRO B CA 1
ATOM 2487 C C . PRO B 1 145 ? -6.863 -14.547 -18.141 1 97.94 145 PRO B C 1
ATOM 2489 O O . PRO B 1 145 ? -5.633 -14.547 -18.078 1 97.94 145 PRO B O 1
ATOM 2492 N N . ILE B 1 146 ? -7.648 -14.164 -17.172 1 98.25 146 ILE B N 1
ATOM 2493 C CA . ILE B 1 146 ? -7.117 -13.633 -15.914 1 98.25 146 ILE B CA 1
ATOM 2494 C C . ILE B 1 146 ? -7.477 -14.57 -14.766 1 98.25 146 ILE B C 1
ATOM 2496 O O . ILE B 1 146 ? -8.633 -14.969 -14.617 1 98.25 146 ILE B O 1
ATOM 2500 N N . LEU B 1 147 ? -6.504 -15.023 -14.055 1 98 147 LEU B N 1
ATOM 2501 C CA . LEU B 1 147 ? -6.746 -15.695 -12.781 1 98 147 LEU B CA 1
ATOM 2502 C C . LEU B 1 147 ? -7.16 -14.695 -11.703 1 98 147 LEU B C 1
ATOM 2504 O O . LEU B 1 147 ? -6.43 -13.75 -11.422 1 98 147 LEU B O 1
ATOM 2508 N N . ASN B 1 148 ? -8.336 -14.875 -11.195 1 97.88 148 ASN B N 1
ATOM 2509 C CA . ASN B 1 148 ? -8.883 -14.008 -10.156 1 97.88 148 ASN B CA 1
ATOM 2510 C C . ASN B 1 148 ? -8.805 -14.664 -8.781 1 97.88 148 ASN B C 1
ATOM 2512 O O . ASN B 1 148 ? -9.336 -15.758 -8.586 1 97.88 148 ASN B O 1
ATOM 2516 N N . LEU B 1 149 ? -8.125 -14.023 -7.859 1 97.88 149 LEU B N 1
ATOM 2517 C CA . LEU B 1 149 ? -7.953 -14.523 -6.5 1 97.88 149 LEU B CA 1
ATOM 2518 C C . LEU B 1 149 ? -8.531 -13.539 -5.484 1 97.88 149 LEU B C 1
ATOM 2520 O O . LEU B 1 149 ? -7.781 -12.859 -4.781 1 97.88 149 LEU B O 1
ATOM 2524 N N . PRO B 1 150 ? -9.836 -13.539 -5.379 1 95.69 150 PRO B N 1
ATOM 2525 C CA . PRO B 1 150 ? -10.469 -12.586 -4.469 1 95.69 150 PRO B CA 1
ATOM 2526 C C . PRO B 1 150 ? -10.094 -12.828 -3.006 1 95.69 150 PRO B C 1
ATOM 2528 O O . PRO B 1 150 ? -9.969 -13.977 -2.582 1 95.69 150 PRO B O 1
ATOM 2531 N N . ALA B 1 151 ? -9.898 -11.727 -2.318 1 94.75 151 ALA B N 1
ATOM 2532 C CA . ALA B 1 151 ? -9.633 -11.828 -0.885 1 94.75 151 ALA B CA 1
ATOM 2533 C C . ALA B 1 151 ? -10.906 -12.148 -0.115 1 94.75 151 ALA B C 1
ATOM 2535 O O . ALA B 1 151 ? -11.945 -11.508 -0.317 1 94.75 151 ALA B O 1
ATOM 2536 N N . THR B 1 152 ? -10.836 -13.141 0.76 1 93.69 152 THR B N 1
ATOM 2537 C CA . THR B 1 152 ? -11.992 -13.484 1.578 1 93.69 152 THR B CA 1
ATOM 2538 C C . THR B 1 152 ? -11.797 -13.023 3.02 1 93.69 152 THR B C 1
ATOM 2540 O O . THR B 1 152 ? -12.766 -12.805 3.748 1 93.69 152 THR B O 1
ATOM 2543 N N . ARG B 1 153 ? -10.586 -12.875 3.406 1 95 153 ARG B N 1
ATOM 2544 C CA . ARG B 1 153 ? -10.258 -12.375 4.738 1 95 153 ARG B CA 1
ATOM 2545 C C . ARG B 1 153 ? -8.938 -11.617 4.73 1 95 153 ARG B C 1
ATOM 2547 O O . ARG B 1 153 ? -7.965 -12.062 4.113 1 95 153 ARG B O 1
ATOM 2554 N N . LEU B 1 154 ? -8.938 -10.508 5.387 1 94.88 154 LEU B N 1
ATOM 2555 C CA . LEU B 1 154 ? -7.73 -9.711 5.574 1 94.88 154 LEU B CA 1
ATOM 2556 C C . LEU B 1 154 ? -7.094 -10 6.934 1 94.88 154 LEU B C 1
ATOM 2558 O O . LEU B 1 154 ? -7.742 -9.844 7.973 1 94.88 154 LEU B O 1
ATOM 2562 N N . PHE B 1 155 ? -5.824 -10.398 6.949 1 96.81 155 PHE B N 1
ATOM 2563 C CA . PHE B 1 155 ? -5.145 -10.711 8.195 1 96.81 155 PHE B CA 1
ATOM 2564 C C . PHE B 1 155 ? -4.203 -9.578 8.602 1 96.81 155 PHE B C 1
ATOM 2566 O O . PHE B 1 155 ? -3.973 -9.352 9.789 1 96.81 155 PHE B O 1
ATOM 2573 N N . LYS B 1 156 ? -3.664 -8.891 7.57 1 95.88 156 LYS B N 1
ATOM 2574 C CA . LYS B 1 156 ? -2.689 -7.855 7.895 1 95.88 156 LYS B CA 1
ATOM 2575 C C . LYS B 1 156 ? -2.508 -6.887 6.727 1 95.88 156 LYS B C 1
ATOM 2577 O O . LYS B 1 156 ? -2.428 -7.309 5.574 1 95.88 156 LYS B O 1
ATOM 2582 N N . ILE B 1 157 ? -2.514 -5.617 7.039 1 93.31 157 ILE B N 1
ATOM 2583 C CA . ILE B 1 157 ? -2.004 -4.574 6.152 1 93.31 157 ILE B CA 1
ATOM 2584 C C . ILE B 1 157 ? -1.159 -3.586 6.953 1 93.31 157 ILE B C 1
ATOM 2586 O O . ILE B 1 157 ? -1.688 -2.822 7.766 1 93.31 157 ILE B O 1
ATOM 2590 N N . ARG B 1 158 ? 0.114 -3.605 6.73 1 91 158 ARG B N 1
ATOM 2591 C CA . ARG B 1 158 ? 1.029 -2.686 7.398 1 91 158 ARG B CA 1
ATOM 2592 C C . ARG B 1 158 ? 2.381 -2.65 6.691 1 91 158 ARG B C 1
ATOM 2594 O O . ARG B 1 158 ? 3.213 -3.539 6.891 1 91 158 ARG B O 1
ATOM 2601 N N . VAL B 1 159 ? 2.559 -1.658 5.906 1 89.81 159 VAL B N 1
ATOM 2602 C CA . VAL B 1 159 ? 3.83 -1.495 5.211 1 89.81 159 VAL B CA 1
ATOM 2603 C C . VAL B 1 159 ? 4.73 -0.544 5.996 1 89.81 159 VAL B C 1
ATOM 2605 O O . VAL B 1 159 ? 4.48 0.663 6.043 1 89.81 159 VAL B O 1
ATOM 2608 N N . ASP B 1 160 ? 5.738 -1.062 6.625 1 87.88 160 ASP B N 1
ATOM 2609 C CA . ASP B 1 160 ? 6.699 -0.275 7.391 1 87.88 160 ASP B CA 1
ATOM 2610 C C . ASP B 1 160 ? 8.133 -0.667 7.043 1 87.88 160 ASP B C 1
ATOM 2612 O O . ASP B 1 160 ? 8.477 -1.852 7.027 1 87.88 160 ASP B O 1
ATOM 2616 N N . PHE B 1 161 ? 8.844 0.284 6.754 1 90.12 161 PHE B N 1
ATOM 2617 C CA . PHE B 1 161 ? 10.258 0.072 6.461 1 90.12 161 PHE B CA 1
ATOM 2618 C C . PHE B 1 161 ? 11.125 0.489 7.645 1 90.12 161 PHE B C 1
ATOM 2620 O O . PHE B 1 161 ? 11.023 1.618 8.125 1 90.12 161 PHE B O 1
ATOM 2627 N N . ARG B 1 162 ? 11.945 -0.369 8.102 1 85.88 162 ARG B N 1
ATOM 2628 C CA . ARG B 1 162 ? 12.859 -0.027 9.188 1 85.88 162 ARG B CA 1
ATOM 2629 C C . ARG B 1 162 ? 14.086 0.703 8.656 1 85.88 162 ARG B C 1
ATOM 2631 O O . ARG B 1 162 ? 14.953 0.094 8.016 1 85.88 162 ARG B O 1
ATOM 2638 N N . MET B 1 163 ? 14.172 1.892 8.953 1 86.69 163 MET B N 1
ATOM 2639 C CA . MET B 1 163 ? 15.227 2.717 8.367 1 86.69 163 MET B CA 1
ATOM 2640 C C . MET B 1 163 ? 16.453 2.758 9.281 1 86.69 163 MET B C 1
ATOM 2642 O O . MET B 1 163 ? 17.547 3.076 8.828 1 86.69 163 MET B O 1
ATOM 2646 N N . GLN B 1 164 ? 16.141 2.58 10.523 1 79.56 164 GLN B N 1
ATOM 2647 C CA . GLN B 1 164 ? 17.266 2.6 11.453 1 79.56 164 GLN B CA 1
ATOM 2648 C C . GLN B 1 164 ? 17.562 1.2 11.984 1 79.56 164 GLN B C 1
ATOM 2650 O O . GLN B 1 164 ? 16.688 0.331 11.984 1 79.56 164 GLN B O 1
ATOM 2655 N N . ASP B 1 165 ? 18.906 0.846 12.227 1 65.81 165 ASP B N 1
ATOM 2656 C CA . ASP B 1 165 ? 19.359 -0.424 12.789 1 65.81 165 ASP B CA 1
ATOM 2657 C C . ASP B 1 165 ? 18.797 -0.63 14.195 1 65.81 165 ASP B C 1
ATOM 2659 O O . ASP B 1 165 ? 18.547 0.337 14.914 1 65.81 165 ASP B O 1
#

Sequence (330 aa):
MTDAPEYCGPHTAQEALDETDRRLLDIIQTAFPLTPRPYADLGTLLGIPEEEALERVRSLRERRIIRRLGANFQSGKLGFVSTLCAAKVPEDRMEDFVRDVNARPGITHNYLREHNYNIWFTLISPSREDERATLADITARTGIPILNLPATRLFKIRVDFRMQDMTDAPEYCGPHTAQEALDETDRRLLDIIQTAFPLTPRPYADLGTLLGIPEEEALERVRSLRERRIIRRLGANFQSGKLGFVSTLCAAKVPEDRMEDFVRDVNARPGITHNYLREHNYNIWFTLISPSREDERATLADITARTGIPILNLPATRLFKIRVDFRMQD

Foldseek 3Di:
DDPPPPCPPPPPPPPDQDPLLLVLQQCQQPPQDPDPLRLCVSCVVSVHHSVVSVVSVVVCVVSCVPVDRDDDDPLVVVQKWKKKKFWQDDPVCVVVLCVVLVVDDFWDDWAADPDSRGIMTMGMDNDPVRVVVVQVVSCVVSVIHMDIGTDPDDDDDDDHDNSDD/DDPPPCPVPPPPPPPDQDPLLLVLQQCQQPPQDPDPQSLCVSCVVSVHHSVVSVVSVVVCVVSCVPVDRDDDDPLVVVQKWKKKKFWQDDPVCVVVLCVVLVVDPQWDDWAADPDSRGIMTMGMGNDPVRVVVVQVVSCVVSVIHMDIGTDPDDDDDDDHDNSDD

Secondary structure (DSSP, 8-state):
------------------HHHHHHHHHHHH----SS-HHHHHHHHHTS-HHHHHHHHHHHHHTTSEEEEEEEE-GGGGT-EEEEEEE---GGGHHHHHHHHHTSTTEEEEEEESSSS-EEEEEEESSHHHHHHHHHHHHHHH---EEEEEEEEEEEE--------/------------------HHHHHHHHHHHH----SS-HHHHHHHHHTS-HHHHHHHHHHHHHTTSEEEEEEEE-GGGGT-EEEEEEE---GGGHHHHHHHHHTSTTEEEEEEESSSS-EEEEEEESSHHHHHHHHHHHHHHH---EEEEEEEEEEEE--------

pLDDT: mean 89.55, std 17.91, range [24.66, 98.75]